Protein AF-A0A6A3NYH8-F1 (afdb_monomer)

Radius of gyration: 43.95 Å; Cα contacts (8 Å, |Δi|>4): 173; chains: 1; bounding box: 83×54×122 Å

pLDDT: mean 80.58, std 12.67, range [32.31, 93.69]

Structure (mmCIF, N/CA/C/O backbone):
data_AF-A0A6A3NYH8-F1
#
_entry.id   AF-A0A6A3NYH8-F1
#
loop_
_atom_site.group_PDB
_atom_site.id
_atom_site.type_symbol
_atom_site.label_atom_id
_atom_site.label_alt_id
_atom_site.label_comp_id
_atom_site.label_asym_id
_atom_site.label_entity_id
_atom_site.label_seq_id
_atom_site.pdbx_PDB_ins_code
_atom_site.Cartn_x
_atom_site.Cartn_y
_atom_site.Cartn_z
_atom_site.occupancy
_atom_site.B_iso_or_equiv
_atom_site.auth_seq_id
_atom_site.auth_comp_id
_atom_site.auth_asym_id
_atom_site.auth_atom_id
_atom_site.pdbx_PDB_model_num
ATOM 1 N N . MET A 1 1 ? -26.478 -23.536 84.763 1.00 39.38 1 MET A N 1
ATOM 2 C CA . MET A 1 1 ? -26.839 -22.362 83.936 1.00 39.38 1 MET A CA 1
ATOM 3 C C . MET A 1 1 ? -26.449 -22.652 82.495 1.00 39.38 1 MET A C 1
ATOM 5 O O . MET A 1 1 ? -25.263 -22.810 82.230 1.00 39.38 1 MET A O 1
ATOM 9 N N . ALA A 1 2 ? -27.424 -22.802 81.596 1.00 44.62 2 ALA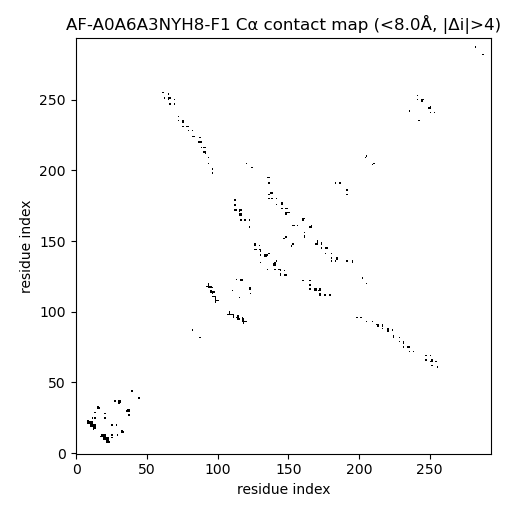 A N 1
ATOM 10 C CA . ALA A 1 2 ? -27.163 -23.039 80.177 1.00 44.62 2 ALA A CA 1
ATOM 11 C C . ALA A 1 2 ? -26.455 -21.816 79.568 1.00 44.62 2 ALA A C 1
ATOM 13 O O . ALA A 1 2 ? -26.927 -20.686 79.709 1.00 44.62 2 ALA A O 1
ATOM 14 N N . ARG A 1 3 ? -25.293 -22.018 78.937 1.00 46.78 3 ARG A N 1
ATOM 15 C CA . ARG A 1 3 ? -24.599 -20.951 78.203 1.00 46.78 3 ARG A CA 1
ATOM 16 C C . ARG A 1 3 ? -25.375 -20.668 76.918 1.00 46.78 3 ARG A C 1
ATOM 18 O O . ARG A 1 3 ? -25.721 -21.597 76.198 1.00 46.78 3 ARG A O 1
ATOM 25 N N . ALA A 1 4 ? -25.644 -19.392 76.643 1.00 53.69 4 ALA A N 1
ATOM 26 C CA . ALA A 1 4 ? -26.298 -18.979 75.407 1.00 53.69 4 ALA A CA 1
ATOM 27 C C . ALA A 1 4 ? -25.482 -19.441 74.177 1.00 53.69 4 ALA A C 1
ATOM 29 O O . ALA A 1 4 ? -24.247 -19.402 74.237 1.00 53.69 4 ALA A O 1
ATOM 30 N N . PRO A 1 5 ? -26.132 -19.838 73.066 1.00 53.62 5 PRO A N 1
ATOM 31 C CA . PRO A 1 5 ? -25.450 -20.336 71.873 1.00 53.62 5 PRO A CA 1
ATOM 32 C C . PRO A 1 5 ? -24.449 -19.311 71.336 1.00 53.62 5 PRO A C 1
ATOM 34 O O . PRO A 1 5 ? -24.747 -18.110 71.275 1.00 53.62 5 PRO A O 1
ATOM 37 N N . HIS A 1 6 ? -23.264 -19.780 70.943 1.00 39.62 6 HIS A N 1
ATOM 38 C CA . HIS A 1 6 ? -22.175 -18.937 70.455 1.00 39.62 6 HIS A CA 1
ATOM 39 C C . HIS A 1 6 ? -22.650 -18.114 69.240 1.00 39.62 6 HIS A C 1
ATOM 41 O O . HIS A 1 6 ? -23.005 -18.672 68.209 1.00 39.62 6 HIS A O 1
ATOM 47 N N . GLY A 1 7 ? -22.695 -16.781 69.377 1.00 54.25 7 GLY A N 1
ATOM 48 C CA . GLY A 1 7 ? -23.208 -15.858 68.345 1.00 54.25 7 GLY A CA 1
ATOM 49 C C . GLY A 1 7 ? -24.506 -15.125 68.715 1.00 54.25 7 GLY A C 1
ATOM 50 O O . GLY A 1 7 ? -24.890 -14.167 68.043 1.00 54.25 7 GLY A O 1
ATOM 51 N N . SER A 1 8 ? -25.150 -15.496 69.823 1.00 59.72 8 SER A N 1
ATOM 52 C CA . SER A 1 8 ? -26.366 -14.836 70.314 1.00 59.72 8 SER A CA 1
ATOM 53 C C . SER A 1 8 ? -26.021 -13.529 71.034 1.00 59.72 8 SER A C 1
ATOM 55 O O . SER A 1 8 ? -25.690 -13.522 72.220 1.00 59.72 8 SER A O 1
ATOM 57 N N . ALA A 1 9 ? -26.071 -12.392 70.336 1.00 66.50 9 ALA A N 1
ATOM 58 C CA . ALA A 1 9 ? -25.906 -11.092 70.985 1.00 66.50 9 ALA A CA 1
ATOM 59 C C . ALA A 1 9 ? -27.025 -10.883 72.021 1.00 66.50 9 ALA A C 1
ATOM 61 O O . ALA A 1 9 ? -28.202 -10.936 71.667 1.00 66.50 9 ALA A O 1
ATOM 62 N N . ALA A 1 10 ? -26.671 -10.620 73.285 1.00 75.44 10 ALA A N 1
ATOM 63 C CA . ALA A 1 10 ? -27.648 -10.367 74.345 1.00 75.44 10 ALA A CA 1
ATOM 64 C C . ALA A 1 10 ? -28.626 -9.257 73.918 1.00 75.44 10 ALA A C 1
ATOM 66 O O . ALA A 1 10 ? -28.186 -8.171 73.530 1.00 75.44 10 ALA A O 1
ATOM 67 N N . LYS A 1 11 ? -29.935 -9.526 73.961 1.00 80.88 11 LYS A N 1
ATOM 68 C CA . LYS A 1 11 ? -30.996 -8.587 73.563 1.00 80.88 11 LYS A CA 1
ATOM 69 C C . LYS A 1 11 ? -31.622 -7.919 74.794 1.00 80.88 11 LYS A C 1
ATOM 71 O O . LYS A 1 11 ? -31.548 -8.456 75.895 1.00 80.88 11 LYS A O 1
ATOM 76 N N . LYS A 1 12 ? -32.181 -6.726 74.615 1.00 83.00 12 LYS A N 1
ATOM 77 C CA . LYS A 1 12 ? -32.948 -5.964 75.603 1.00 83.00 12 LYS A CA 1
ATOM 78 C C . LYS A 1 12 ? -34.231 -5.474 74.929 1.00 83.00 12 LYS A C 1
ATOM 80 O O . LYS A 1 12 ? -34.164 -4.964 73.810 1.00 83.00 12 LYS A O 1
ATOM 85 N N . GLU A 1 13 ? -35.360 -5.631 75.610 1.00 83.44 13 GLU A N 1
ATOM 86 C CA . GLU A 1 13 ? -36.662 -5.146 75.148 1.00 83.44 13 GLU A CA 1
ATOM 87 C C . GLU A 1 13 ? -36.747 -3.621 75.271 1.00 83.44 13 GLU A C 1
ATOM 89 O O . GLU A 1 13 ? -36.277 -3.034 76.254 1.00 83.44 13 GLU A O 1
ATOM 94 N N . CYS A 1 14 ? -37.289 -2.957 74.252 1.00 82.88 14 CYS A N 1
ATOM 95 C CA . CYS A 1 14 ? -37.572 -1.532 74.320 1.00 82.88 14 CYS A CA 1
ATOM 96 C C . CYS A 1 14 ? -38.938 -1.285 74.961 1.00 82.88 14 CYS A C 1
ATOM 98 O O . CYS A 1 14 ? -39.953 -1.616 74.375 1.00 82.88 14 CYS A O 1
ATOM 100 N N . GLU A 1 15 ? -38.978 -0.584 76.089 1.00 81.44 15 GLU A N 1
ATOM 101 C CA . GLU A 1 15 ? -40.226 -0.256 76.804 1.00 81.44 15 GLU A CA 1
ATOM 102 C C . GLU A 1 15 ? -41.229 0.590 75.995 1.00 81.44 15 GLU A C 1
ATOM 104 O O . GLU A 1 15 ? -42.390 0.680 76.368 1.00 81.44 15 GLU A O 1
ATOM 109 N N . LYS A 1 16 ? -40.800 1.234 74.899 1.00 82.31 16 LYS A N 1
ATOM 110 C CA . LYS A 1 16 ? -41.676 2.071 74.061 1.00 82.31 16 LYS A CA 1
ATOM 111 C C . LYS A 1 16 ? -42.326 1.343 72.889 1.00 82.31 16 LYS A C 1
ATOM 113 O O . LYS A 1 16 ? -43.416 1.729 72.488 1.00 82.31 16 LYS A O 1
ATOM 118 N N . CYS A 1 17 ? -41.638 0.380 72.281 1.00 83.25 17 CYS A N 1
ATOM 119 C CA . CYS A 1 17 ? -42.145 -0.336 71.104 1.00 83.25 17 CYS A CA 1
ATOM 120 C C . CYS A 1 17 ? -42.136 -1.856 71.269 1.00 83.25 17 CYS A C 1
ATOM 122 O O . CYS A 1 17 ? -42.460 -2.561 70.325 1.00 83.25 17 CYS A O 1
ATOM 124 N N . HIS A 1 18 ? -41.753 -2.349 72.448 1.00 81.62 18 HIS A N 1
ATOM 125 C CA . HIS A 1 18 ? -41.692 -3.761 72.827 1.00 81.62 18 HIS A CA 1
ATOM 126 C C . HIS A 1 18 ? -40.790 -4.641 71.941 1.00 81.62 18 HIS A C 1
ATOM 128 O O . HIS A 1 18 ? -40.789 -5.865 72.045 1.00 81.62 18 HIS A O 1
ATOM 134 N N . ASP A 1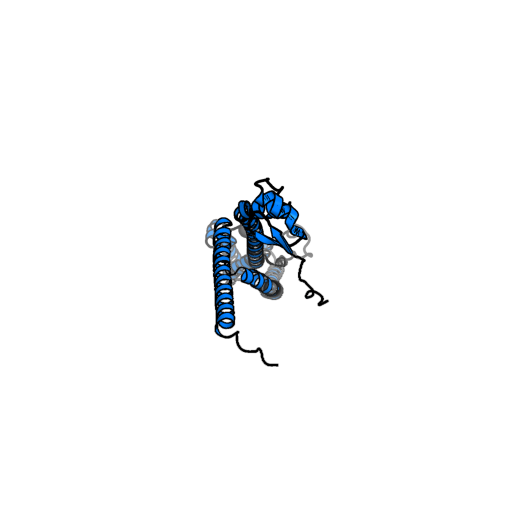 19 ? -39.941 -4.028 71.107 1.00 82.19 19 ASP A N 1
ATOM 135 C CA . ASP A 1 19 ? -39.002 -4.755 70.255 1.00 82.19 19 ASP A CA 1
ATOM 136 C C . ASP A 1 19 ? -37.788 -5.268 71.040 1.00 82.19 19 ASP A C 1
ATOM 138 O O . ASP A 1 19 ? -37.140 -4.538 71.801 1.00 82.19 19 ASP A O 1
ATOM 142 N N . MET A 1 20 ? -37.396 -6.515 70.769 1.00 82.69 20 MET A N 1
ATOM 143 C CA . MET A 1 20 ? -36.185 -7.137 71.311 1.00 82.69 20 MET A CA 1
ATOM 144 C C . MET A 1 20 ? -34.943 -6.750 70.497 1.00 82.69 20 MET A C 1
ATOM 146 O O . MET A 1 20 ? -34.623 -7.350 69.468 1.00 82.69 20 MET A O 1
ATOM 150 N N . ILE A 1 21 ? -34.186 -5.766 70.985 1.00 81.94 21 ILE A N 1
ATOM 151 C CA . ILE A 1 21 ? -33.037 -5.172 70.283 1.00 81.94 21 ILE A CA 1
ATOM 152 C C . ILE A 1 21 ? -31.723 -5.679 70.884 1.00 81.94 21 ILE A C 1
ATOM 154 O O . ILE A 1 21 ? -31.597 -5.813 72.097 1.00 81.94 21 ILE A O 1
ATOM 158 N N . SER A 1 22 ? -30.682 -5.908 70.076 1.00 82.12 22 SER A N 1
ATOM 159 C CA . SER A 1 22 ? -29.358 -6.250 70.620 1.00 82.12 22 SER A CA 1
ATOM 160 C C . SER A 1 22 ? -28.838 -5.157 71.568 1.00 82.12 22 SER A C 1
ATOM 162 O O . SER A 1 22 ? -28.917 -3.964 71.267 1.00 82.12 22 SER A O 1
ATOM 164 N N . ARG A 1 23 ? -28.233 -5.537 72.698 1.00 78.38 23 ARG A N 1
ATOM 165 C CA . ARG A 1 23 ? -27.672 -4.600 73.690 1.00 78.38 23 ARG A CA 1
ATOM 166 C C . ARG A 1 23 ? -26.692 -3.603 73.071 1.00 78.38 23 ARG A C 1
ATOM 168 O O . ARG A 1 23 ? -26.709 -2.430 73.430 1.00 78.38 23 ARG A O 1
ATOM 175 N N . SER A 1 24 ? -25.909 -4.041 72.086 1.00 76.56 24 SER A N 1
ATOM 176 C CA . SER A 1 24 ? -24.978 -3.201 71.321 1.00 76.56 24 SER A CA 1
ATOM 177 C C . SER A 1 24 ? -25.654 -2.092 70.500 1.00 76.56 24 SER A C 1
ATOM 179 O O . SER A 1 24 ? -25.040 -1.055 70.253 1.00 76.56 24 SER A O 1
ATOM 181 N N . ASN A 1 25 ? -26.917 -2.270 70.099 1.00 76.25 25 ASN A N 1
ATOM 182 C CA . ASN A 1 25 ? -27.678 -1.298 69.308 1.00 76.25 25 ASN A CA 1
ATOM 183 C C . ASN A 1 25 ? -28.795 -0.602 70.101 1.00 76.25 25 ASN A C 1
ATOM 185 O O . ASN A 1 25 ? -29.355 0.384 69.615 1.00 76.25 25 ASN A O 1
ATOM 189 N N . PHE A 1 26 ? -29.080 -1.053 71.327 1.00 81.38 26 PHE A N 1
ATOM 190 C CA . PHE A 1 26 ? -30.187 -0.564 72.152 1.00 81.38 26 PHE A CA 1
ATOM 191 C C . PHE A 1 26 ? -30.141 0.950 72.376 1.00 81.38 26 PHE A C 1
ATOM 193 O O . PHE A 1 26 ? -31.158 1.616 72.244 1.00 81.38 26 PHE A O 1
ATOM 200 N N . SER A 1 27 ? -28.962 1.533 72.622 1.00 78.56 27 SER A N 1
ATOM 201 C CA . SER A 1 27 ? -28.815 2.989 72.813 1.00 78.56 27 SER A CA 1
ATOM 202 C C . SER A 1 27 ? -29.248 3.800 71.582 1.00 78.56 27 SER A C 1
ATOM 204 O O . SER A 1 27 ? -29.907 4.834 71.704 1.00 78.56 27 SER A O 1
ATOM 206 N N . LYS A 1 28 ? -28.918 3.321 70.375 1.00 79.38 28 LYS A N 1
ATOM 207 C CA . LYS A 1 28 ? -29.343 3.965 69.123 1.00 79.38 28 LYS A CA 1
ATOM 208 C C . LYS A 1 28 ? -30.842 3.786 68.904 1.00 79.38 28 LYS A C 1
ATOM 210 O O . LYS A 1 28 ? -31.512 4.738 68.517 1.00 79.38 28 LYS A O 1
ATOM 215 N N . HIS A 1 29 ? -31.357 2.588 69.167 1.00 80.38 29 HIS A N 1
ATOM 216 C CA . HIS A 1 29 ? -32.781 2.303 69.057 1.00 80.38 29 HIS A CA 1
ATOM 217 C C . HIS A 1 29 ? -33.605 3.146 70.039 1.00 80.38 29 HIS A C 1
ATOM 219 O O . HIS A 1 29 ? -34.532 3.815 69.605 1.00 80.38 29 HIS A O 1
ATOM 225 N N . ALA A 1 30 ? -33.222 3.213 71.315 1.00 80.88 30 ALA A N 1
ATOM 226 C CA . ALA A 1 30 ? -33.923 3.977 72.345 1.00 80.88 30 ALA A CA 1
ATOM 227 C C . ALA A 1 30 ? -34.024 5.469 71.992 1.00 80.88 30 ALA A C 1
ATOM 229 O O . ALA A 1 30 ? -35.098 6.049 72.105 1.00 80.88 30 ALA A O 1
ATOM 230 N N . LYS A 1 31 ? -32.938 6.070 71.479 1.00 81.50 31 LYS A N 1
ATOM 231 C CA . LYS A 1 31 ? -32.952 7.453 70.966 1.00 81.50 31 LYS A CA 1
ATOM 232 C C . LYS A 1 31 ? -33.898 7.616 69.774 1.00 81.50 31 LYS A C 1
ATOM 234 O O . LYS A 1 31 ? -34.650 8.579 69.712 1.00 81.50 31 LYS A O 1
ATOM 239 N N . LYS A 1 32 ? -33.894 6.668 68.834 1.00 78.88 32 LYS A N 1
ATOM 240 C CA . LYS A 1 32 ? -34.789 6.705 67.668 1.00 78.88 32 LYS A CA 1
ATOM 241 C C . LYS A 1 32 ? -36.262 6.530 68.073 1.00 78.88 32 LYS A C 1
ATOM 243 O O . LYS A 1 32 ? -37.114 7.244 67.558 1.00 78.88 32 LYS A O 1
ATOM 248 N N . CYS A 1 33 ? -36.540 5.635 69.018 1.00 82.06 33 CYS A N 1
ATOM 249 C CA . CYS A 1 33 ? -37.869 5.335 69.558 1.00 82.06 33 CYS A CA 1
ATOM 250 C C . CYS A 1 33 ? -38.420 6.487 70.421 1.00 82.06 33 CYS A C 1
ATOM 252 O O . CYS A 1 33 ? -39.625 6.702 70.510 1.00 82.06 33 CYS A O 1
ATOM 254 N N . SER A 1 34 ? -37.542 7.312 71.002 1.00 81.06 34 SER A N 1
ATOM 255 C CA . SER A 1 34 ? -37.923 8.569 71.651 1.00 81.06 34 SER A CA 1
ATOM 256 C C . SER A 1 34 ? -38.051 9.766 70.703 1.00 81.06 34 SER A C 1
ATOM 258 O O . SER A 1 34 ? -38.237 10.883 71.177 1.00 81.06 34 SER A O 1
ATOM 260 N N . GLY A 1 35 ? -37.974 9.557 69.384 1.00 75.69 35 GLY A N 1
ATOM 261 C CA . GLY A 1 35 ? -38.069 10.627 68.387 1.00 75.69 35 GLY A CA 1
ATOM 262 C C . GLY A 1 35 ? -36.808 11.493 68.276 1.00 75.69 35 GLY A C 1
ATOM 263 O O . GLY A 1 35 ? -36.784 12.457 67.513 1.00 75.69 35 GLY A O 1
ATOM 264 N N . ILE A 1 36 ? -35.733 11.153 68.994 1.00 77.94 36 ILE A N 1
ATOM 265 C CA . ILE A 1 36 ? -34.461 11.873 68.938 1.00 77.94 36 ILE A CA 1
ATOM 266 C C . ILE A 1 36 ? -33.707 11.440 67.680 1.00 77.94 36 ILE A C 1
ATOM 268 O O . ILE A 1 36 ? -33.386 10.264 67.478 1.00 77.94 36 ILE A O 1
ATOM 272 N N . LYS A 1 37 ? -33.367 12.415 66.831 1.00 72.31 37 LYS A N 1
ATOM 273 C CA . LYS A 1 37 ? -32.567 12.181 65.624 1.00 72.31 37 LYS A CA 1
ATOM 274 C C . LYS A 1 37 ? -31.197 11.617 66.010 1.00 72.31 37 LYS A C 1
ATOM 276 O O . LYS A 1 37 ? -30.349 12.306 66.573 1.00 72.31 37 LYS A O 1
ATOM 281 N N . VAL A 1 38 ? -30.965 10.350 65.688 1.00 73.81 38 VAL A N 1
ATOM 282 C CA . VAL A 1 38 ? -29.653 9.717 65.851 1.00 73.81 38 VAL A CA 1
ATOM 283 C C . VAL A 1 38 ? -28.757 10.157 64.698 1.00 73.81 38 VAL A C 1
ATOM 285 O O . VAL A 1 38 ? -29.166 10.110 63.539 1.00 73.81 38 VAL A O 1
ATOM 288 N N . ARG A 1 39 ? -27.523 10.575 65.007 1.00 71.12 39 ARG A N 1
ATOM 289 C CA . ARG A 1 39 ? -26.515 10.906 63.992 1.00 71.12 39 ARG A CA 1
ATOM 290 C C . ARG A 1 39 ? -26.286 9.687 63.098 1.00 71.12 39 ARG A C 1
ATOM 292 O O . ARG A 1 39 ? -25.906 8.625 63.591 1.00 71.12 39 ARG A O 1
ATOM 299 N N . GLU A 1 40 ? -26.519 9.851 61.799 1.00 75.31 40 GLU A N 1
ATOM 300 C CA . GLU A 1 40 ? -26.266 8.791 60.825 1.00 75.31 40 GLU A CA 1
ATOM 301 C C . GLU A 1 40 ? -24.795 8.381 60.864 1.00 75.31 40 GLU A C 1
ATOM 303 O O . GLU A 1 40 ? -23.893 9.216 61.017 1.00 75.31 40 GLU A O 1
ATOM 308 N N . SER A 1 41 ? -24.540 7.080 60.733 1.00 79.50 41 SER A N 1
ATOM 309 C CA . SER A 1 41 ? -23.166 6.616 60.629 1.00 79.50 41 SER A CA 1
ATOM 310 C C . SER A 1 41 ? -22.563 7.098 59.306 1.00 79.50 41 SER A C 1
ATOM 312 O O . SER A 1 41 ? -23.255 7.271 58.299 1.00 79.50 41 SER A O 1
ATOM 314 N N . ARG A 1 42 ? -21.235 7.262 59.265 1.00 80.19 42 ARG A N 1
ATOM 315 C CA . ARG A 1 42 ? -20.528 7.538 58.003 1.00 80.19 42 ARG A CA 1
ATOM 316 C C . ARG A 1 42 ? -20.825 6.484 56.928 1.00 80.19 42 ARG A C 1
ATOM 318 O O . ARG A 1 42 ? -20.802 6.820 55.750 1.00 80.19 42 ARG A O 1
ATOM 325 N N . SER A 1 43 ? -21.095 5.238 57.323 1.00 81.88 43 SER A N 1
ATOM 326 C CA . SER A 1 43 ? -21.461 4.155 56.404 1.00 81.88 43 SER A CA 1
ATOM 327 C C . SER A 1 43 ? -22.810 4.419 55.732 1.00 81.88 43 SER A C 1
ATOM 329 O O . SER A 1 43 ? -22.907 4.365 54.507 1.00 81.88 43 SER A O 1
ATOM 331 N N . ASP A 1 44 ? -23.823 4.808 56.508 1.00 83.50 44 ASP A N 1
ATOM 332 C CA . ASP A 1 44 ? -25.179 5.054 55.999 1.00 83.50 44 ASP A CA 1
ATOM 333 C C . ASP A 1 44 ? -25.221 6.278 55.076 1.00 83.50 44 ASP A C 1
ATOM 335 O O . ASP A 1 44 ? -25.812 6.227 53.996 1.00 83.50 44 ASP A O 1
ATOM 339 N N . ILE A 1 45 ? -24.504 7.346 55.443 1.00 84.38 45 ILE A N 1
ATOM 340 C CA . ILE A 1 45 ? -24.348 8.544 54.604 1.00 84.38 45 ILE A CA 1
ATOM 341 C C . ILE A 1 45 ? -23.665 8.190 53.277 1.00 84.38 45 ILE A C 1
ATOM 343 O O . ILE A 1 45 ? -24.094 8.637 52.211 1.00 84.38 45 ILE A O 1
ATOM 347 N N . ARG A 1 46 ? -22.609 7.363 53.316 1.00 85.56 46 ARG A N 1
ATOM 348 C CA . ARG A 1 46 ? -21.915 6.896 52.105 1.00 85.56 46 ARG A CA 1
ATOM 349 C C . ARG A 1 46 ? -22.822 6.038 51.227 1.00 85.56 46 ARG A C 1
ATOM 351 O O . ARG A 1 46 ? -22.816 6.256 50.020 1.00 85.56 46 ARG A O 1
ATOM 358 N N . LYS A 1 47 ? -23.618 5.127 51.804 1.00 87.50 47 LYS A N 1
ATOM 359 C CA . LYS A 1 47 ? -24.603 4.323 51.059 1.00 87.50 47 LYS A CA 1
ATOM 360 C C . LYS A 1 47 ? -25.636 5.208 50.366 1.00 87.50 47 LYS A C 1
ATOM 362 O O . LYS A 1 47 ? -25.780 5.113 49.156 1.00 87.50 47 LYS A O 1
ATOM 367 N N . LYS A 1 48 ? -26.259 6.151 51.082 1.00 84.75 48 LYS A N 1
ATOM 368 C CA . LYS A 1 48 ? -27.226 7.097 50.490 1.00 84.75 48 LYS A CA 1
ATOM 369 C C . LYS A 1 48 ? -26.611 7.955 49.383 1.00 84.75 48 LYS A C 1
ATOM 371 O O . LYS A 1 48 ? -27.226 8.167 48.341 1.00 84.75 48 LYS A O 1
ATOM 376 N N . SER A 1 49 ? -25.385 8.440 49.593 1.00 88.06 49 SER A N 1
ATOM 377 C CA . SER A 1 49 ? -24.647 9.205 48.581 1.00 88.06 49 SER A CA 1
ATOM 378 C C . SER A 1 49 ? -24.315 8.361 47.349 1.00 88.06 49 SER A C 1
ATOM 380 O O . SER A 1 49 ? -24.414 8.857 46.223 1.00 88.06 49 SER A O 1
ATOM 382 N N . TRP A 1 50 ? -23.954 7.090 47.550 1.00 84.94 50 TRP A N 1
ATOM 383 C CA . TRP A 1 50 ? -23.743 6.133 46.473 1.00 84.94 50 TRP A CA 1
ATOM 384 C C . TRP A 1 50 ? -25.034 5.881 45.701 1.00 84.94 50 TRP A C 1
ATOM 386 O O . TRP A 1 50 ? -25.027 6.117 44.502 1.00 84.94 50 TRP A O 1
ATOM 396 N N . GLU A 1 51 ? -26.136 5.521 46.363 1.00 86.75 51 GLU A N 1
ATOM 397 C CA . GLU A 1 51 ? -27.453 5.293 45.744 1.00 86.75 51 GLU A CA 1
ATOM 398 C C . GLU A 1 51 ? -27.862 6.479 44.857 1.00 86.75 51 GLU A C 1
ATOM 400 O O . GLU A 1 51 ? -28.155 6.317 43.673 1.00 86.75 51 GLU A O 1
ATOM 405 N N . LYS A 1 52 ? -27.759 7.700 45.404 1.00 88.06 52 LYS A N 1
ATOM 406 C CA . LYS A 1 52 ? -28.133 8.942 44.713 1.00 88.06 52 LYS A CA 1
ATOM 407 C C . LYS A 1 52 ? -27.267 9.232 43.483 1.00 88.06 52 LYS A C 1
ATOM 409 O O . LYS A 1 52 ? -27.750 9.817 42.520 1.00 88.06 52 LYS A O 1
ATOM 414 N N . ASN A 1 53 ? -25.985 8.865 43.509 1.00 89.50 53 ASN A N 1
ATOM 415 C CA . ASN A 1 53 ? -25.028 9.198 42.447 1.00 89.50 53 ASN A CA 1
ATOM 416 C C . ASN A 1 53 ? -24.586 7.995 41.603 1.00 89.50 53 ASN A C 1
ATOM 418 O O . ASN A 1 53 ? -23.727 8.156 40.729 1.00 89.50 53 ASN A O 1
ATOM 422 N N . ARG A 1 54 ? -25.134 6.800 41.852 1.00 85.56 54 ARG A N 1
ATOM 423 C CA . ARG A 1 54 ? -24.684 5.534 41.260 1.00 85.56 54 ARG A CA 1
ATOM 424 C C . ARG A 1 54 ? -24.693 5.609 39.741 1.00 85.56 54 ARG A C 1
ATOM 426 O O . ARG A 1 54 ? -23.652 5.396 39.129 1.00 85.56 54 ARG A O 1
ATOM 433 N N . LEU A 1 55 ? -25.826 5.986 39.147 1.00 83.81 55 LEU A N 1
ATOM 434 C CA . LEU A 1 55 ? -25.991 6.068 37.691 1.00 83.81 55 LEU A CA 1
ATOM 435 C C . LEU A 1 55 ? -24.968 7.011 37.048 1.00 83.81 55 LEU A C 1
ATOM 437 O O . LEU A 1 55 ? -24.298 6.634 36.092 1.00 83.81 55 LEU A O 1
ATOM 441 N N . LYS A 1 56 ? -24.768 8.202 37.625 1.00 86.38 56 LYS A N 1
ATOM 442 C CA . LYS A 1 56 ? -23.801 9.186 37.116 1.00 86.38 56 LYS A CA 1
ATOM 443 C C . LYS A 1 56 ? -22.357 8.685 37.219 1.00 86.38 56 LYS A C 1
ATOM 445 O O . LYS A 1 56 ? -21.584 8.835 36.275 1.00 86.38 56 LYS A O 1
ATOM 450 N N . ARG A 1 57 ? -21.981 8.077 38.352 1.00 86.75 57 ARG A N 1
ATOM 451 C CA . ARG A 1 57 ? -20.624 7.538 38.565 1.00 86.75 57 ARG A CA 1
ATOM 452 C C . ARG A 1 57 ? -20.339 6.347 37.653 1.00 86.75 57 ARG A C 1
ATOM 454 O O . ARG A 1 57 ? -19.294 6.322 37.008 1.00 86.75 57 ARG A O 1
ATOM 461 N N . VAL A 1 58 ? -21.276 5.403 37.565 1.00 86.12 58 VAL A N 1
ATOM 462 C CA . VAL A 1 58 ? -21.171 4.223 36.696 1.00 86.12 58 VAL A CA 1
ATOM 463 C C . VAL A 1 58 ? -21.142 4.640 35.226 1.00 86.12 58 VAL A C 1
ATOM 465 O O . VAL A 1 58 ? -20.264 4.187 34.499 1.00 86.12 58 VAL A O 1
ATOM 468 N N . GLY A 1 59 ? -22.017 5.556 34.799 1.00 86.12 59 GLY A N 1
ATOM 469 C CA . GLY A 1 59 ? -22.026 6.090 33.434 1.00 86.12 59 GLY A CA 1
ATOM 470 C C . GLY A 1 59 ? -20.712 6.782 33.065 1.00 86.12 59 GLY A C 1
ATOM 471 O O . GLY A 1 59 ? -20.133 6.496 32.020 1.00 86.12 59 GLY A O 1
ATOM 472 N N . SER A 1 60 ? -20.163 7.614 33.959 1.00 88.56 60 SER A N 1
ATOM 473 C CA . SER A 1 60 ? -18.847 8.236 33.747 1.00 88.56 60 SER A CA 1
ATOM 474 C C . SER A 1 60 ? -17.727 7.198 33.624 1.00 88.56 60 SER A C 1
ATOM 476 O O . SER A 1 60 ? -16.872 7.307 32.745 1.00 88.56 60 SER A O 1
ATOM 478 N N . GLN A 1 61 ? -17.735 6.163 34.469 1.00 88.62 61 GLN A N 1
ATOM 479 C CA . GLN A 1 61 ? -16.737 5.097 34.423 1.00 88.62 61 GLN A CA 1
ATOM 480 C C . GLN A 1 61 ? -16.845 4.256 33.143 1.00 88.62 61 GLN A C 1
ATOM 482 O O . GLN A 1 61 ? -15.818 3.931 32.546 1.00 88.62 61 GLN A O 1
ATOM 487 N N . ARG A 1 62 ? -18.069 3.938 32.702 1.00 88.94 62 ARG A N 1
ATOM 488 C CA . ARG A 1 62 ? -18.337 3.235 31.438 1.00 88.94 62 ARG A CA 1
ATOM 489 C C . ARG A 1 62 ? -17.849 4.051 30.248 1.00 88.94 62 ARG A C 1
ATOM 491 O O . ARG A 1 62 ? -17.075 3.526 29.460 1.00 88.94 62 ARG A O 1
ATOM 498 N N . ASN A 1 63 ? -18.178 5.341 30.188 1.00 88.81 63 ASN A N 1
ATOM 499 C CA . ASN A 1 63 ? -17.721 6.221 29.111 1.00 88.81 63 ASN A CA 1
ATOM 500 C C . ASN A 1 63 ? -16.193 6.304 29.032 1.00 88.81 63 ASN A C 1
ATOM 502 O O . ASN A 1 63 ? -15.642 6.211 27.942 1.00 88.81 63 ASN A O 1
ATOM 506 N N . LYS A 1 64 ? -15.495 6.406 30.171 1.00 91.25 64 LYS A N 1
ATOM 507 C CA . LYS A 1 64 ? -14.021 6.390 30.190 1.00 91.25 64 LYS A CA 1
ATOM 508 C C . LYS A 1 64 ? -13.445 5.084 29.637 1.00 91.25 64 LYS A C 1
ATOM 510 O O . LYS A 1 64 ? -12.481 5.117 28.879 1.00 91.25 64 LYS A O 1
ATOM 515 N N . ARG A 1 65 ? -14.028 3.938 30.009 1.00 91.12 65 ARG A N 1
ATOM 516 C CA . ARG A 1 65 ? -13.614 2.625 29.486 1.00 91.12 65 ARG A CA 1
ATOM 517 C C . ARG A 1 65 ? -13.904 2.499 27.994 1.00 91.12 65 ARG A C 1
ATOM 519 O O . ARG A 1 65 ? -13.030 2.055 27.264 1.00 91.12 65 ARG A O 1
ATOM 526 N N . ALA A 1 66 ? -15.082 2.938 27.555 1.00 90.50 66 ALA A N 1
ATOM 527 C CA . ALA A 1 66 ? -15.478 2.922 26.153 1.00 90.50 66 ALA A CA 1
ATOM 528 C C . ALA A 1 66 ? -14.518 3.747 25.289 1.00 90.50 66 ALA A C 1
ATOM 530 O O . ALA A 1 66 ? -14.037 3.247 24.283 1.00 90.50 66 ALA A O 1
ATOM 531 N N . THR A 1 67 ? -14.157 4.962 25.720 1.00 93.12 67 THR A N 1
ATOM 532 C CA . THR A 1 67 ? -13.164 5.787 25.015 1.00 93.12 67 THR A CA 1
ATOM 533 C C . THR A 1 67 ? -11.812 5.089 24.905 1.00 93.12 67 THR A C 1
ATOM 535 O O . THR A 1 67 ? -11.228 5.082 23.829 1.00 93.12 67 THR A O 1
ATOM 538 N N . LYS A 1 68 ? -11.328 4.467 25.987 1.00 93.69 68 LYS A N 1
ATOM 539 C CA . LYS A 1 68 ? -10.050 3.748 25.955 1.00 93.69 68 LYS A CA 1
ATOM 540 C C . LYS A 1 68 ? -10.085 2.565 24.979 1.00 93.69 68 LYS A C 1
ATOM 542 O O . LYS A 1 68 ? -9.176 2.416 24.176 1.00 93.69 68 LYS A O 1
ATOM 547 N N . PHE A 1 69 ? -11.145 1.763 25.022 1.00 92.25 69 PHE A N 1
ATOM 548 C CA . PHE A 1 69 ? -11.311 0.622 24.121 1.00 92.25 69 PHE A CA 1
ATOM 549 C C . PHE A 1 69 ? -11.486 1.030 22.663 1.00 92.25 69 PHE A C 1
ATOM 551 O O . PHE A 1 69 ? -10.964 0.364 21.777 1.00 92.25 69 PHE A O 1
ATOM 558 N N . PHE A 1 70 ? -12.183 2.133 22.407 1.00 92.44 70 PHE A N 1
ATOM 559 C CA . PHE A 1 70 ? -12.312 2.659 21.058 1.00 92.44 70 PHE A CA 1
ATOM 560 C C . PHE A 1 70 ? -10.968 3.149 20.508 1.00 92.44 70 PHE A C 1
ATOM 562 O O . PHE A 1 70 ? -10.664 2.883 19.350 1.00 92.44 70 PHE A O 1
ATOM 569 N N . GLN A 1 71 ? -10.141 3.792 21.340 1.00 93.62 71 GLN A N 1
ATOM 570 C CA . GLN A 1 71 ? -8.777 4.158 20.954 1.00 93.62 71 GLN A CA 1
ATOM 571 C C . GLN A 1 71 ? -7.948 2.914 20.609 1.00 93.62 71 GLN A C 1
ATOM 573 O O . GLN A 1 71 ? -7.369 2.857 19.534 1.00 93.62 71 GLN A O 1
ATOM 578 N N . GLU A 1 72 ? -7.969 1.886 21.465 1.00 93.69 72 GLU A N 1
ATOM 579 C CA . GLU A 1 72 ? -7.280 0.613 21.200 1.00 93.69 72 GLU A CA 1
ATOM 580 C C . GLU A 1 72 ? -7.753 -0.033 19.878 1.00 93.69 72 GLU A C 1
ATOM 582 O O . GLU A 1 72 ? -6.940 -0.535 19.105 1.00 93.69 72 GLU A O 1
ATOM 587 N N . LEU A 1 73 ? -9.057 0.018 19.577 1.00 91.94 73 LEU A N 1
ATOM 588 C CA . LEU A 1 73 ? -9.620 -0.467 18.313 1.00 91.94 73 LEU A CA 1
ATOM 589 C C . LEU A 1 73 ? -9.136 0.350 17.104 1.00 91.94 73 LEU A C 1
ATOM 591 O O . LEU A 1 73 ? -8.818 -0.230 16.064 1.00 91.94 73 LEU A O 1
ATOM 595 N N . GLN A 1 74 ? -9.091 1.679 17.218 1.00 92.50 74 GLN A N 1
ATOM 596 C CA . GLN A 1 74 ? -8.568 2.541 16.158 1.00 92.50 74 GLN A CA 1
ATOM 597 C C . GLN A 1 74 ? -7.082 2.286 15.916 1.00 92.50 74 GLN A C 1
ATOM 599 O O . GLN A 1 74 ? -6.686 2.127 14.766 1.00 92.50 74 GLN A O 1
ATOM 604 N N . ASP A 1 75 ? -6.287 2.154 16.976 1.00 92.62 75 ASP A N 1
ATOM 605 C CA . ASP A 1 75 ? -4.857 1.869 16.874 1.00 92.62 75 ASP A CA 1
ATOM 606 C C . ASP A 1 75 ? -4.609 0.531 16.154 1.00 92.62 75 ASP A C 1
ATOM 608 O O . ASP A 1 75 ? -3.737 0.442 15.291 1.00 92.62 75 ASP A O 1
ATOM 612 N N . LEU A 1 76 ? -5.410 -0.504 16.440 1.00 91.44 76 LEU A N 1
ATOM 613 C CA . LEU A 1 76 ? -5.337 -1.795 15.740 1.00 91.44 76 LEU A CA 1
ATOM 614 C C . LEU A 1 76 ? -5.725 -1.693 14.258 1.00 91.44 76 LEU A C 1
ATOM 616 O O . LEU A 1 76 ? -5.091 -2.330 13.416 1.00 91.44 76 LEU A O 1
ATOM 620 N N . ARG A 1 77 ? -6.754 -0.903 13.925 1.00 90.62 77 ARG A N 1
ATOM 621 C CA . ARG A 1 77 ? -7.151 -0.651 12.528 1.00 90.62 77 ARG A CA 1
ATOM 622 C C . ARG A 1 77 ? -6.054 0.094 11.768 1.00 90.62 77 ARG A C 1
ATOM 624 O O . ARG A 1 77 ? -5.749 -0.284 10.641 1.00 90.62 77 ARG A O 1
ATOM 631 N N . SER A 1 78 ? -5.433 1.091 12.395 1.00 90.25 78 SER A N 1
ATOM 632 C CA . SER A 1 78 ? -4.297 1.818 11.823 1.00 90.25 78 SER A CA 1
ATOM 633 C C . SER A 1 78 ? -3.107 0.892 11.580 1.00 90.25 78 SER A C 1
ATOM 635 O O . SER A 1 78 ? -2.571 0.880 10.480 1.00 90.25 78 SER A O 1
ATOM 637 N N . GLN A 1 79 ? -2.752 0.035 12.544 1.00 89.50 79 GLN A N 1
ATOM 638 C CA . GLN A 1 79 ? -1.678 -0.955 12.367 1.00 89.50 79 GLN A CA 1
ATOM 639 C C . GLN A 1 79 ? -1.961 -1.940 11.226 1.00 89.50 79 GLN A C 1
ATOM 641 O O . GLN A 1 79 ? -1.044 -2.322 10.499 1.00 89.50 79 GLN A O 1
ATOM 646 N N . LEU A 1 80 ? -3.219 -2.364 11.059 1.00 87.69 80 LEU A N 1
ATOM 647 C CA . LEU A 1 80 ? -3.614 -3.231 9.950 1.00 87.69 80 LEU A CA 1
ATOM 648 C C . LEU A 1 80 ? -3.404 -2.528 8.602 1.00 87.69 80 LEU A C 1
ATOM 650 O O . LEU A 1 80 ? -2.775 -3.094 7.713 1.00 87.69 80 LEU A O 1
ATOM 654 N N . HIS A 1 81 ? -3.865 -1.283 8.490 1.00 85.94 81 HIS A N 1
ATOM 655 C CA . HIS A 1 81 ? -3.698 -0.464 7.291 1.00 85.94 81 HIS A CA 1
ATOM 656 C C . HIS A 1 81 ? -2.216 -0.194 6.981 1.00 85.94 81 HIS A C 1
ATOM 658 O O . HIS A 1 81 ? -1.775 -0.314 5.841 1.00 85.94 81 HIS A O 1
ATOM 664 N N . GLU A 1 82 ? -1.408 0.113 7.998 1.00 85.56 82 GLU A N 1
ATOM 665 C CA . GLU A 1 82 ? 0.037 0.314 7.847 1.00 85.56 82 GLU A CA 1
ATOM 666 C C . GLU A 1 82 ? 0.746 -0.938 7.318 1.00 85.56 82 GLU A C 1
ATOM 668 O O . GLU A 1 82 ? 1.646 -0.820 6.486 1.00 85.56 82 GLU A O 1
ATOM 673 N N . LEU A 1 83 ? 0.342 -2.132 7.760 1.00 82.88 83 LEU A N 1
ATOM 674 C CA . LEU A 1 83 ? 0.898 -3.396 7.267 1.00 82.88 83 LEU A CA 1
ATOM 675 C C . LEU A 1 83 ? 0.498 -3.710 5.824 1.00 82.88 83 LEU A C 1
ATOM 677 O O . LEU A 1 83 ? 1.290 -4.313 5.088 1.00 82.88 83 LEU A O 1
ATOM 681 N N . GLU A 1 84 ? -0.715 -3.331 5.423 1.00 77.19 84 GLU A N 1
ATOM 682 C CA . GLU A 1 84 ? -1.210 -3.503 4.056 1.00 77.19 84 GLU A CA 1
ATOM 683 C C . GLU A 1 84 ? -0.467 -2.573 3.084 1.00 77.19 84 GLU A C 1
ATOM 685 O O . GLU A 1 84 ? 0.058 -3.044 2.069 1.00 77.19 84 GLU A O 1
ATOM 690 N N . ASP A 1 85 ? -0.298 -1.301 3.447 1.00 74.88 85 ASP A N 1
ATOM 691 C CA . ASP A 1 85 ? 0.247 -0.282 2.546 1.00 74.88 85 ASP A CA 1
ATOM 692 C C . ASP A 1 85 ? 1.771 -0.148 2.588 1.00 74.88 85 ASP A C 1
ATOM 694 O O . ASP A 1 85 ? 2.402 0.167 1.572 1.00 74.88 85 ASP A O 1
ATOM 698 N N . THR A 1 86 ? 2.399 -0.397 3.740 1.00 72.94 86 THR A N 1
ATOM 699 C CA . THR A 1 86 ? 3.817 -0.072 3.930 1.00 72.94 86 THR A CA 1
ATOM 700 C C . THR A 1 86 ? 4.686 -1.320 3.798 1.00 72.94 86 THR A C 1
ATOM 702 O O . THR A 1 86 ? 4.582 -2.248 4.605 1.00 72.94 86 THR A O 1
ATOM 705 N N . PRO A 1 87 ? 5.589 -1.386 2.805 1.00 73.62 87 PRO A N 1
ATOM 706 C CA . PRO A 1 87 ? 6.547 -2.474 2.735 1.00 73.62 87 PRO A CA 1
ATOM 707 C C . PRO A 1 87 ? 7.530 -2.400 3.908 1.00 73.62 87 PRO A C 1
ATOM 709 O O . PRO A 1 87 ? 8.063 -1.343 4.236 1.00 73.62 87 PRO A O 1
ATOM 712 N N . VAL A 1 88 ? 7.822 -3.557 4.501 1.00 75.19 88 VAL A N 1
ATOM 713 C CA . VAL A 1 88 ? 8.700 -3.681 5.680 1.00 75.19 88 VAL A CA 1
ATOM 714 C C . VAL A 1 88 ? 10.156 -3.323 5.366 1.00 75.19 88 VAL A C 1
ATOM 716 O O . VAL A 1 88 ? 10.908 -2.908 6.243 1.00 75.19 88 VAL A O 1
ATOM 719 N N . LEU A 1 89 ? 10.563 -3.471 4.104 1.00 79.31 89 LEU A N 1
ATOM 720 C CA . LEU A 1 89 ? 11.913 -3.186 3.633 1.00 79.31 89 LEU A CA 1
ATOM 721 C C . LEU A 1 89 ? 11.868 -2.235 2.432 1.00 79.31 89 LEU A C 1
ATOM 723 O O . LEU A 1 89 ? 10.939 -2.317 1.626 1.00 79.31 89 LEU A O 1
ATOM 727 N N . PRO A 1 90 ? 12.891 -1.387 2.231 1.00 82.56 90 PRO A N 1
ATOM 728 C CA . PRO A 1 90 ? 12.972 -0.555 1.039 1.00 82.56 90 PRO A CA 1
ATOM 729 C C . PRO A 1 90 ? 13.080 -1.429 -0.216 1.00 82.56 90 PRO A C 1
ATOM 731 O O . PRO A 1 90 ? 13.873 -2.374 -0.264 1.00 82.56 90 PRO A O 1
ATOM 734 N N . LYS A 1 91 ? 12.299 -1.098 -1.251 1.00 83.12 91 LYS A N 1
ATOM 735 C CA . LYS A 1 91 ? 12.331 -1.823 -2.526 1.00 83.12 91 LYS A CA 1
ATOM 736 C C . LYS A 1 91 ? 13.744 -1.768 -3.133 1.00 83.12 91 LYS A C 1
ATOM 738 O O . LYS A 1 91 ? 14.329 -0.681 -3.204 1.00 83.12 91 LYS A O 1
ATOM 743 N N . PRO A 1 92 ? 14.300 -2.899 -3.611 1.00 84.94 92 PRO A N 1
ATOM 744 C CA . PRO A 1 92 ? 15.605 -2.915 -4.256 1.00 84.94 92 PRO A CA 1
ATOM 745 C C . PRO A 1 92 ? 15.644 -1.957 -5.448 1.00 84.94 92 PRO A C 1
ATOM 747 O O . PRO A 1 92 ? 14.783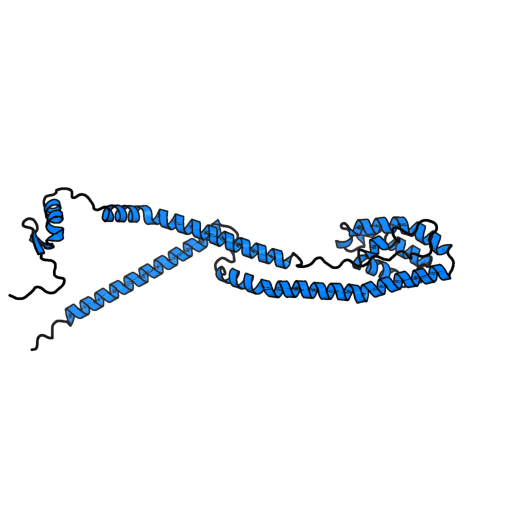 -2.016 -6.329 1.00 84.94 92 PRO A O 1
ATOM 750 N N . LYS A 1 93 ? 16.672 -1.107 -5.518 1.00 84.38 93 LYS A N 1
ATOM 751 C CA . LYS A 1 93 ? 16.918 -0.255 -6.688 1.00 84.38 93 LYS A CA 1
ATOM 752 C C . LYS A 1 93 ? 17.765 -1.014 -7.715 1.00 84.38 93 LYS A C 1
ATOM 754 O O . LYS A 1 93 ? 18.726 -1.685 -7.317 1.00 84.38 93 LYS A O 1
ATOM 759 N N . PRO A 1 94 ? 17.424 -0.959 -9.013 1.00 84.25 94 PRO A N 1
ATOM 760 C CA . PRO A 1 94 ? 18.261 -1.554 -10.044 1.00 84.25 94 PRO A CA 1
ATOM 761 C C . PRO A 1 94 ? 19.609 -0.833 -10.066 1.00 84.25 94 PRO A C 1
ATOM 763 O O . PRO A 1 94 ? 19.702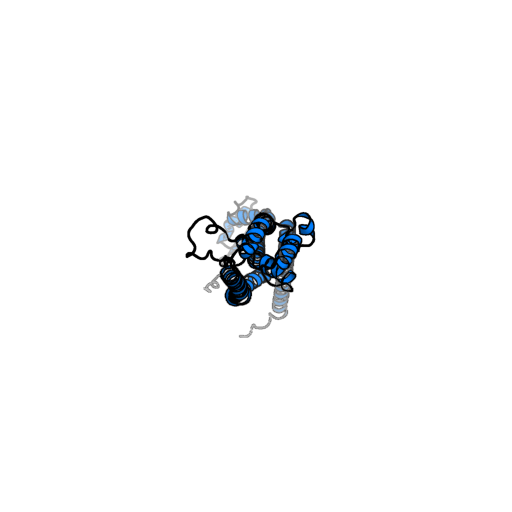 0.370 -9.811 1.00 84.25 94 PRO A O 1
ATOM 766 N N . LYS A 1 95 ? 20.676 -1.565 -10.382 1.00 79.31 95 LYS A N 1
ATOM 767 C CA . LYS A 1 95 ? 21.931 -0.913 -10.775 1.00 79.31 95 LYS A CA 1
ATOM 768 C C . LYS A 1 95 ? 21.636 -0.130 -12.058 1.00 79.31 95 LYS A C 1
ATOM 770 O O . LYS A 1 95 ? 20.938 -0.669 -12.899 1.00 79.31 95 LYS A O 1
ATOM 775 N N . GLY A 1 96 ? 22.076 1.116 -12.206 1.00 75.94 96 GLY A N 1
ATOM 776 C CA . GLY A 1 96 ? 21.954 1.824 -13.489 1.00 75.94 96 GLY A CA 1
ATOM 777 C C . GLY A 1 96 ? 22.913 1.246 -14.532 1.00 75.94 96 GLY A C 1
ATO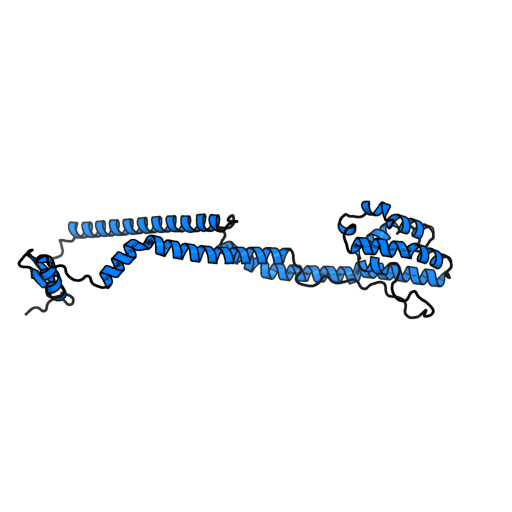M 778 O O . GLY A 1 96 ? 23.814 0.472 -14.188 1.00 75.94 96 GLY A O 1
ATOM 779 N N . ILE A 1 97 ? 22.767 1.636 -15.796 1.00 78.12 97 ILE A N 1
ATOM 780 C CA . ILE A 1 97 ? 23.685 1.217 -16.866 1.00 78.12 97 ILE A CA 1
ATOM 781 C C . ILE A 1 97 ? 25.043 1.965 -16.822 1.00 78.12 97 ILE A C 1
ATOM 783 O O . ILE A 1 97 ? 25.450 2.642 -17.757 1.00 78.12 97 ILE A O 1
ATOM 787 N N . THR A 1 98 ? 25.818 1.777 -15.751 1.00 63.12 98 THR A N 1
ATOM 788 C CA . THR A 1 98 ? 27.266 1.519 -15.862 1.00 63.12 98 THR A CA 1
ATOM 789 C C . THR A 1 98 ? 28.128 2.202 -16.929 1.00 63.12 98 THR A C 1
ATOM 791 O O . THR A 1 98 ? 28.484 1.439 -17.828 1.00 63.12 98 THR A O 1
ATOM 794 N N . PRO A 1 99 ? 28.547 3.489 -16.883 1.00 55.00 99 PRO A N 1
ATOM 795 C CA . PRO A 1 99 ? 29.548 4.020 -17.820 1.00 55.00 99 PRO A CA 1
ATOM 796 C C . PRO A 1 99 ? 30.797 3.131 -17.860 1.00 55.00 99 PRO A C 1
ATOM 798 O O . PRO A 1 99 ? 31.356 2.770 -16.820 1.00 55.00 99 PRO A O 1
ATOM 801 N N . ASN A 1 100 ? 31.230 2.742 -19.061 1.00 47.97 100 ASN A N 1
ATOM 802 C CA . ASN A 1 100 ? 32.510 2.066 -19.251 1.00 47.97 100 ASN A CA 1
ATOM 803 C C . ASN A 1 100 ? 33.628 2.992 -18.720 1.00 47.97 100 ASN A C 1
ATOM 805 O O . ASN A 1 100 ? 33.604 4.189 -18.953 1.00 47.97 100 ASN A O 1
ATOM 809 N N . LYS A 1 101 ? 34.602 2.511 -17.944 1.00 45.22 101 LYS A N 1
ATOM 810 C CA . LYS A 1 101 ? 35.611 3.413 -17.336 1.00 45.22 101 LYS A CA 1
ATOM 811 C C . LYS A 1 101 ? 36.823 3.692 -18.242 1.00 45.22 101 LYS A C 1
ATOM 813 O O . LYS A 1 101 ? 37.655 4.516 -17.878 1.00 45.22 101 LYS A O 1
ATOM 818 N N . LYS A 1 102 ? 36.936 3.026 -19.402 1.00 44.00 102 LYS A N 1
ATOM 819 C CA . LYS A 1 102 ? 38.181 2.958 -20.198 1.00 44.00 102 LYS A CA 1
ATOM 820 C C . LYS A 1 102 ? 38.321 3.908 -21.409 1.00 44.00 102 LYS A C 1
ATOM 822 O O . LYS A 1 102 ? 39.393 3.900 -21.991 1.00 44.00 102 LYS A O 1
ATOM 827 N N . VAL A 1 103 ? 37.335 4.731 -21.789 1.00 43.28 103 VAL A N 1
ATOM 828 C CA . VAL A 1 103 ? 37.421 5.599 -23.006 1.00 43.28 103 VAL A CA 1
ATOM 829 C C . VAL A 1 103 ? 37.476 7.098 -22.630 1.00 43.28 103 VAL A C 1
ATOM 831 O O . VAL A 1 103 ? 36.613 7.916 -22.931 1.00 43.28 103 VAL A O 1
ATOM 834 N N . ALA A 1 104 ? 38.422 7.437 -21.766 1.00 44.12 104 ALA A N 1
ATOM 835 C CA . ALA A 1 104 ? 38.435 8.690 -21.025 1.00 44.12 104 ALA A CA 1
ATOM 836 C C . ALA A 1 104 ? 39.015 9.884 -21.807 1.00 44.12 104 ALA A C 1
ATOM 838 O O . ALA A 1 104 ? 40.083 10.350 -21.443 1.00 44.12 104 ALA A O 1
ATOM 839 N N . GLU A 1 105 ? 38.273 10.436 -22.765 1.00 39.59 105 GLU A N 1
ATOM 840 C CA . GLU A 1 105 ? 38.504 11.786 -23.310 1.00 39.59 105 GLU A CA 1
ATOM 841 C C . GLU A 1 105 ? 37.143 12.379 -23.749 1.00 39.59 105 GLU A C 1
ATOM 843 O O . GLU A 1 105 ? 36.637 12.022 -24.799 1.00 39.59 105 GLU A O 1
ATOM 848 N N . TYR A 1 106 ? 36.515 13.181 -22.861 1.00 40.75 106 TYR A N 1
ATOM 849 C CA . TYR A 1 106 ? 35.264 13.988 -22.987 1.00 40.75 106 TYR A CA 1
ATOM 850 C C . TYR A 1 106 ? 33.990 13.359 -23.631 1.00 40.75 106 TYR A C 1
ATOM 852 O O . TYR A 1 106 ? 33.992 12.942 -24.773 1.00 40.75 106 TYR A O 1
ATOM 860 N N . ASP A 1 107 ? 32.764 13.342 -23.085 1.00 44.97 107 ASP A N 1
ATOM 861 C CA . ASP A 1 107 ? 32.158 13.490 -21.749 1.00 44.97 107 ASP A CA 1
ATOM 862 C C . ASP A 1 107 ? 30.845 12.656 -21.755 1.00 44.97 107 ASP A C 1
ATOM 864 O O . ASP A 1 107 ? 29.730 13.154 -21.876 1.00 44.97 107 ASP A O 1
ATOM 868 N N . TRP A 1 108 ? 30.990 11.329 -21.750 1.00 49.44 108 TRP A N 1
ATOM 869 C CA . TRP A 1 108 ? 29.921 10.311 -21.671 1.00 49.44 108 TRP A CA 1
ATOM 870 C C . TRP A 1 108 ? 29.957 9.592 -20.301 1.00 49.44 108 TRP A C 1
ATOM 872 O O . TRP A 1 108 ? 29.410 8.503 -20.110 1.00 49.44 108 TRP A O 1
ATOM 882 N N . LYS A 1 109 ? 30.658 10.205 -19.334 1.00 46.81 109 LYS A N 1
ATOM 883 C CA . LYS A 1 109 ? 31.040 9.619 -18.042 1.00 46.81 109 LYS A CA 1
ATOM 884 C C . LYS A 1 109 ? 30.042 9.850 -16.908 1.00 46.81 109 LYS A C 1
ATOM 886 O O . LYS A 1 109 ? 30.224 9.225 -15.865 1.00 46.81 109 LYS A O 1
ATOM 891 N N . ARG A 1 110 ? 29.044 10.729 -17.063 1.00 48.97 110 ARG A N 1
ATOM 892 C CA . ARG A 1 110 ? 28.120 11.051 -15.960 1.00 48.97 110 ARG A CA 1
ATOM 893 C C . ARG A 1 110 ? 26.784 10.327 -16.037 1.00 48.97 110 ARG A C 1
ATOM 895 O O . ARG A 1 110 ? 26.445 9.709 -15.040 1.00 48.97 110 ARG A O 1
ATOM 902 N N . ASP A 1 111 ? 26.115 10.290 -17.191 1.00 57.38 111 ASP A N 1
ATOM 903 C CA . ASP A 1 111 ? 24.859 9.548 -17.327 1.00 57.38 111 ASP A CA 1
ATOM 904 C C . ASP A 1 111 ? 24.686 8.992 -18.753 1.00 57.38 111 ASP A C 1
ATOM 906 O O . ASP A 1 111 ? 24.657 9.740 -19.731 1.00 57.38 111 ASP A O 1
ATOM 910 N N . HIS A 1 112 ? 24.578 7.667 -18.899 1.00 71.25 112 HIS A N 1
ATOM 911 C CA . HIS A 1 112 ? 24.181 7.053 -20.177 1.00 71.25 112 HIS A CA 1
ATOM 912 C C . HIS A 1 112 ? 22.793 7.601 -20.591 1.00 71.25 112 HIS A C 1
ATOM 914 O O . HIS A 1 112 ? 21.965 7.836 -19.713 1.00 71.25 112 HIS A O 1
ATOM 920 N N . PRO A 1 113 ? 22.447 7.769 -21.883 1.00 73.12 113 PRO A N 1
ATOM 921 C CA . PRO A 1 113 ? 21.142 8.327 -22.282 1.00 73.12 113 PRO A CA 1
ATOM 922 C C . PRO A 1 113 ? 19.946 7.512 -21.766 1.00 73.12 113 PRO A C 1
ATOM 924 O O . PRO A 1 113 ? 18.872 8.046 -21.493 1.00 73.12 113 PRO A O 1
ATOM 927 N N . PHE A 1 114 ? 20.156 6.211 -21.570 1.00 80.06 114 PHE A N 1
ATOM 928 C CA . PHE A 1 114 ? 19.215 5.317 -20.889 1.00 80.06 114 PHE A CA 1
ATOM 929 C C . PHE A 1 114 ? 19.439 5.143 -19.387 1.00 80.06 114 PHE A C 1
ATOM 931 O O . PHE A 1 114 ? 18.767 4.318 -18.790 1.00 80.06 114 PHE A O 1
ATOM 938 N N . GLU A 1 115 ? 20.359 5.855 -18.746 1.00 82.25 115 GLU A N 1
ATOM 939 C CA . GLU A 1 115 ? 20.613 5.704 -17.313 1.00 82.25 115 GLU A CA 1
ATOM 940 C C . GLU A 1 115 ? 19.385 6.063 -16.480 1.00 82.25 115 GLU A C 1
ATOM 942 O O . GLU A 1 115 ? 18.978 5.281 -15.621 1.00 82.25 115 GLU A O 1
ATOM 947 N N . LEU A 1 116 ? 18.748 7.193 -16.782 1.00 80.31 116 LEU A N 1
ATOM 948 C CA . LEU A 1 116 ? 17.527 7.616 -16.100 1.00 80.31 116 LEU A CA 1
ATOM 949 C C . LEU A 1 116 ? 16.393 6.612 -16.325 1.00 80.31 116 LEU A C 1
ATOM 951 O O . LEU A 1 116 ? 15.794 6.153 -15.355 1.00 80.31 116 LEU A O 1
ATOM 955 N N . LEU A 1 117 ? 16.176 6.173 -17.570 1.00 82.88 117 LEU A N 1
ATOM 956 C CA . LEU A 1 117 ? 15.216 5.104 -17.866 1.00 82.88 117 LEU A CA 1
ATOM 957 C C . LEU A 1 117 ? 15.570 3.791 -17.155 1.00 82.88 117 LEU A C 1
ATOM 959 O O . LEU A 1 117 ? 14.686 3.146 -16.611 1.00 82.88 117 LEU A O 1
ATOM 963 N N . SER A 1 118 ? 16.848 3.414 -17.076 1.00 83.88 118 SER A N 1
ATOM 964 C CA . SER A 1 118 ? 17.311 2.170 -16.443 1.00 83.88 118 SER A CA 1
ATOM 965 C C . SER A 1 118 ? 17.019 2.116 -14.940 1.00 83.88 118 SER A C 1
ATOM 967 O O . SER A 1 118 ? 16.828 1.042 -14.370 1.00 83.88 118 SER A O 1
ATOM 969 N N . ARG A 1 119 ? 16.898 3.280 -14.287 1.00 83.44 119 ARG A N 1
ATOM 970 C CA . ARG A 1 119 ? 16.460 3.384 -12.885 1.00 83.44 119 ARG A CA 1
ATOM 971 C C . ARG A 1 119 ? 14.968 3.058 -12.707 1.00 83.44 119 ARG A C 1
ATOM 973 O O . ARG A 1 119 ? 14.540 2.828 -11.576 1.00 83.44 119 ARG A O 1
ATOM 980 N N . HIS A 1 120 ? 14.217 2.964 -13.807 1.00 86.31 120 HIS A N 1
ATOM 981 C CA . HIS A 1 120 ? 12.812 2.561 -13.898 1.00 86.31 120 HIS A CA 1
ATOM 982 C C . HIS A 1 120 ? 12.670 1.304 -14.785 1.00 86.31 120 HIS A C 1
ATOM 984 O O . HIS A 1 120 ? 12.354 1.411 -15.971 1.00 86.31 120 HIS A O 1
ATOM 990 N N . PRO A 1 121 ? 12.925 0.097 -14.236 1.00 85.62 121 PRO A N 1
ATOM 991 C CA . PRO A 1 121 ? 13.041 -1.146 -15.008 1.00 85.62 121 PRO A CA 1
ATOM 992 C C . PRO A 1 121 ? 11.822 -1.491 -15.861 1.00 85.62 121 PRO A C 1
ATOM 994 O O . PRO A 1 121 ? 11.962 -2.010 -16.962 1.00 85.62 121 PRO A O 1
ATOM 997 N N . ASP A 1 122 ? 10.633 -1.198 -15.345 1.00 85.88 122 ASP A N 1
ATOM 998 C CA . ASP A 1 122 ? 9.346 -1.394 -16.004 1.00 85.88 122 ASP A CA 1
ATOM 999 C C . ASP A 1 122 ? 9.190 -0.502 -17.241 1.00 85.88 122 ASP A C 1
ATOM 1001 O O . ASP A 1 122 ? 8.821 -0.983 -18.315 1.00 85.88 122 ASP A O 1
ATOM 1005 N N . VAL A 1 123 ? 9.547 0.778 -17.113 1.00 85.00 123 VAL A N 1
ATOM 1006 C CA . VAL A 1 123 ? 9.546 1.729 -18.231 1.00 85.00 123 VAL A CA 1
ATOM 1007 C C . VAL A 1 123 ? 10.604 1.333 -19.260 1.00 85.00 123 VAL A C 1
ATOM 1009 O O . VAL A 1 123 ? 10.310 1.264 -20.453 1.00 85.00 123 VAL A O 1
ATOM 1012 N N . PHE A 1 124 ? 11.823 1.029 -18.807 1.00 86.81 124 PHE A N 1
ATOM 1013 C CA . PHE A 1 124 ? 12.940 0.657 -19.674 1.00 86.81 124 PHE A CA 1
ATOM 1014 C C . PHE A 1 124 ? 12.637 -0.592 -20.511 1.00 86.81 124 PHE A C 1
ATOM 1016 O O . PHE A 1 124 ? 12.761 -0.551 -21.734 1.00 86.81 124 PHE A O 1
ATOM 1023 N N . GLU A 1 125 ? 12.182 -1.682 -19.886 1.00 86.06 125 GLU A N 1
ATOM 1024 C CA . GLU A 1 125 ? 11.838 -2.914 -20.605 1.00 86.06 125 GLU A CA 1
ATOM 1025 C C . GLU A 1 125 ? 10.669 -2.712 -21.572 1.00 86.06 125 GLU A C 1
ATOM 1027 O O . GLU A 1 125 ? 10.723 -3.200 -22.701 1.00 86.06 125 GLU A O 1
ATOM 1032 N N . SER A 1 126 ? 9.641 -1.955 -21.177 1.00 86.38 126 SER A N 1
ATOM 1033 C CA . SER A 1 126 ? 8.504 -1.680 -22.058 1.00 86.38 126 SER A CA 1
ATOM 1034 C C . SER A 1 126 ? 8.912 -0.884 -23.295 1.00 86.38 126 SER A C 1
ATOM 1036 O O . SER A 1 126 ? 8.593 -1.277 -24.418 1.00 86.38 126 SER A O 1
ATOM 1038 N N . VAL A 1 127 ? 9.665 0.202 -23.115 1.00 85.00 127 VAL A N 1
ATOM 1039 C CA . VAL A 1 127 ? 10.141 1.032 -24.228 1.00 85.00 127 VAL A CA 1
ATOM 1040 C C . VAL A 1 127 ? 11.002 0.207 -25.181 1.00 85.00 127 VAL A C 1
ATOM 1042 O O . VAL A 1 127 ? 10.775 0.253 -26.392 1.00 85.00 127 VAL A O 1
ATOM 1045 N N . LEU A 1 128 ? 11.936 -0.590 -24.649 1.00 87.12 128 LEU A N 1
ATOM 1046 C CA . LEU A 1 128 ? 12.800 -1.437 -25.470 1.00 87.12 128 LEU A CA 1
ATOM 1047 C C . LEU A 1 128 ? 12.030 -2.547 -26.191 1.00 87.12 128 LEU A C 1
ATOM 1049 O O . LEU A 1 128 ? 12.265 -2.772 -27.375 1.00 87.12 128 LEU A O 1
ATOM 1053 N N . SER A 1 129 ? 11.039 -3.165 -25.545 1.00 87.12 129 SER A N 1
ATOM 1054 C CA . SER A 1 129 ? 10.217 -4.206 -26.176 1.00 87.12 129 SER A CA 1
ATOM 1055 C C . SER A 1 129 ? 9.504 -3.729 -27.447 1.00 87.12 129 SER A C 1
ATOM 1057 O O . SER A 1 129 ? 9.379 -4.472 -28.419 1.00 87.12 129 SER A O 1
ATOM 1059 N N . LYS A 1 130 ? 9.101 -2.452 -27.499 1.00 85.19 130 LYS A N 1
ATOM 1060 C CA . LYS A 1 130 ? 8.449 -1.857 -28.676 1.00 85.19 130 LYS A CA 1
ATOM 1061 C C . LYS A 1 130 ? 9.399 -1.638 -29.857 1.00 85.19 130 LYS A C 1
ATOM 1063 O O . LYS A 1 130 ? 8.937 -1.443 -30.986 1.00 85.19 130 LYS A O 1
ATOM 1068 N N . VAL A 1 131 ? 10.709 -1.651 -29.612 1.00 87.69 131 VAL A N 1
ATOM 1069 C CA . VAL A 1 131 ? 11.753 -1.458 -30.629 1.00 87.69 131 VAL A CA 1
ATOM 1070 C C . VAL A 1 131 ? 12.590 -2.713 -30.886 1.00 87.69 131 VAL A C 1
ATOM 1072 O O . VAL A 1 131 ? 13.412 -2.692 -31.796 1.00 87.69 131 VAL A O 1
ATOM 1075 N N . ASP A 1 132 ? 12.328 -3.816 -30.178 1.00 86.69 132 ASP A N 1
ATOM 1076 C CA . ASP A 1 132 ? 13.058 -5.093 -30.289 1.00 86.69 132 ASP A CA 1
ATOM 1077 C C . ASP A 1 132 ? 13.036 -5.711 -31.690 1.00 86.69 132 ASP A C 1
ATOM 1079 O O . ASP A 1 132 ? 13.951 -6.437 -32.064 1.00 86.69 132 ASP A O 1
ATOM 1083 N N . LYS A 1 133 ? 12.006 -5.411 -32.489 1.00 87.75 133 LYS A N 1
ATOM 1084 C CA . LYS A 1 133 ? 11.906 -5.902 -33.872 1.00 87.75 133 LYS A CA 1
ATOM 1085 C C . LYS A 1 133 ? 12.945 -5.294 -34.820 1.00 87.75 133 LYS A C 1
ATOM 1087 O O . LYS A 1 133 ? 13.051 -5.734 -35.961 1.00 87.75 133 LYS A O 1
ATOM 1092 N N . TRP A 1 134 ? 13.654 -4.255 -34.386 1.00 89.56 134 TRP A N 1
ATOM 1093 C CA . TRP A 1 134 ? 14.656 -3.557 -35.182 1.00 89.56 134 TRP A CA 1
ATOM 1094 C C . TRP A 1 134 ? 16.048 -3.813 -34.627 1.00 89.56 134 TRP A C 1
ATOM 1096 O O . TRP A 1 134 ? 16.240 -3.926 -33.419 1.00 89.56 134 TRP A O 1
ATOM 1106 N N . GLU A 1 135 ? 17.037 -3.825 -35.515 1.00 87.94 135 GLU A N 1
ATOM 1107 C CA . GLU A 1 135 ? 18.431 -3.963 -35.116 1.00 87.94 135 GLU A CA 1
ATOM 1108 C C . GLU A 1 135 ? 18.830 -2.824 -34.164 1.00 87.94 135 GLU A C 1
ATOM 1110 O O . GLU A 1 135 ? 18.726 -1.643 -34.509 1.00 87.94 135 GLU A O 1
ATOM 1115 N N . MET A 1 136 ? 19.266 -3.177 -32.955 1.00 88.19 136 MET A N 1
ATOM 1116 C CA . MET A 1 136 ? 19.587 -2.220 -31.896 1.00 88.19 136 MET A CA 1
ATOM 1117 C C . MET A 1 136 ? 20.639 -1.200 -32.359 1.00 88.19 136 MET A C 1
ATOM 1119 O O . MET A 1 136 ? 21.607 -1.554 -33.030 1.00 88.19 136 MET A O 1
ATOM 1123 N N . LEU A 1 137 ? 20.461 0.073 -31.999 1.00 88.31 137 LEU A N 1
ATOM 1124 C CA . LEU A 1 137 ? 21.307 1.195 -32.443 1.00 88.31 137 LEU A CA 1
ATOM 1125 C C . LEU A 1 137 ? 21.318 1.449 -33.967 1.00 88.31 137 LEU A C 1
ATOM 1127 O O . LEU A 1 137 ? 22.100 2.265 -34.441 1.00 88.31 137 LEU A O 1
ATOM 1131 N N . SER A 1 138 ? 20.450 0.806 -34.757 1.00 88.94 138 SER A N 1
ATOM 1132 C CA . SER A 1 138 ? 20.251 1.195 -36.160 1.00 88.94 138 SER A CA 1
ATOM 1133 C C . SER A 1 138 ? 19.489 2.520 -36.273 1.00 88.94 138 SER A C 1
ATOM 1135 O O . SER A 1 138 ? 18.732 2.916 -35.380 1.00 88.94 138 SER A O 1
ATOM 1137 N N . LYS A 1 139 ? 19.598 3.182 -37.432 1.00 88.94 139 LYS A N 1
ATOM 1138 C CA . LYS A 1 139 ? 18.827 4.399 -37.744 1.00 88.94 139 LYS A CA 1
ATOM 1139 C C . LYS A 1 139 ? 17.315 4.198 -37.569 1.00 88.94 139 LYS A C 1
ATOM 1141 O O . LYS A 1 139 ? 16.613 5.087 -37.090 1.00 88.94 139 LYS A O 1
ATOM 1146 N N . ILE A 1 140 ? 16.809 3.019 -37.938 1.00 90.31 140 ILE A N 1
ATOM 1147 C CA . ILE A 1 140 ? 15.387 2.678 -37.804 1.00 90.31 140 ILE A CA 1
ATOM 1148 C C . ILE A 1 140 ? 15.020 2.485 -36.330 1.00 90.31 140 ILE A C 1
ATOM 1150 O O . ILE A 1 140 ? 13.997 3.005 -35.883 1.00 90.31 140 ILE A O 1
ATOM 1154 N N . TRP A 1 141 ? 15.866 1.796 -35.563 1.00 93.25 141 TRP A N 1
ATOM 1155 C CA . TRP A 1 141 ? 15.659 1.592 -34.131 1.00 93.25 141 TRP A CA 1
ATOM 1156 C C . TRP A 1 141 ? 15.579 2.920 -33.375 1.00 93.25 141 TRP A C 1
ATOM 1158 O O . TRP A 1 141 ? 14.623 3.140 -32.632 1.00 93.25 141 TRP A O 1
ATOM 1168 N N . PHE A 1 142 ? 16.497 3.852 -33.647 1.00 90.06 142 PHE A N 1
ATOM 1169 C CA . PHE A 1 142 ? 16.469 5.187 -33.048 1.00 90.06 142 PHE A CA 1
ATOM 1170 C C . PHE A 1 142 ? 15.223 5.982 -33.418 1.00 90.06 142 PHE A C 1
ATOM 1172 O O . PHE A 1 142 ? 14.591 6.562 -32.537 1.00 90.06 142 PHE A O 1
ATOM 1179 N N . LYS A 1 143 ? 14.823 5.969 -34.695 1.00 89.31 143 LYS A N 1
ATOM 1180 C CA . LYS A 1 143 ? 13.584 6.621 -35.139 1.00 89.31 143 LYS A CA 1
ATOM 1181 C C . LYS A 1 143 ? 12.379 6.104 -34.353 1.00 89.31 143 LYS A C 1
ATOM 1183 O O . LYS A 1 143 ? 11.545 6.886 -33.905 1.00 89.31 143 LYS A O 1
ATOM 1188 N N . MET A 1 144 ? 12.291 4.792 -34.169 1.00 90.31 144 MET A N 1
ATOM 1189 C CA . MET A 1 144 ? 11.174 4.172 -33.461 1.00 90.31 144 MET A CA 1
ATOM 1190 C C . MET A 1 144 ? 11.214 4.460 -31.964 1.00 90.31 144 MET A C 1
ATOM 1192 O O . MET A 1 144 ? 10.180 4.785 -31.387 1.00 90.31 144 MET A O 1
ATOM 1196 N N . LEU A 1 145 ? 12.395 4.415 -31.354 1.00 89.38 145 LEU A N 1
ATOM 1197 C CA . LEU A 1 145 ? 12.597 4.770 -29.955 1.00 89.38 145 LEU A CA 1
ATOM 1198 C C . LEU A 1 145 ? 12.203 6.228 -29.680 1.00 89.38 145 LEU A C 1
ATOM 1200 O O . LEU A 1 145 ? 11.464 6.504 -28.737 1.00 89.38 145 LEU A O 1
ATOM 1204 N N . PHE A 1 146 ? 12.646 7.148 -30.537 1.00 87.56 146 PHE A N 1
ATOM 1205 C CA . PHE A 1 146 ? 12.321 8.569 -30.448 1.00 87.56 146 PHE A CA 1
ATOM 1206 C C . PHE A 1 146 ? 10.810 8.806 -30.537 1.00 87.56 146 PHE A C 1
ATOM 1208 O O . PHE A 1 146 ? 10.254 9.567 -29.752 1.00 87.56 146 PHE A O 1
ATOM 1215 N N . LEU A 1 147 ? 10.119 8.093 -31.434 1.00 87.50 147 LEU A N 1
ATOM 1216 C CA . LEU A 1 147 ? 8.659 8.141 -31.522 1.00 87.50 147 LEU A CA 1
ATOM 1217 C C . LEU A 1 147 ? 7.973 7.611 -30.255 1.00 87.50 147 LEU A C 1
ATOM 1219 O O . LEU A 1 147 ? 6.961 8.174 -29.851 1.00 87.50 147 LEU A O 1
ATOM 1223 N N . GLN A 1 148 ? 8.492 6.550 -29.625 1.00 85.44 148 GLN A N 1
ATOM 1224 C CA . GLN A 1 148 ? 7.898 5.997 -28.398 1.00 85.44 148 GLN A CA 1
ATOM 1225 C C . GLN A 1 148 ? 8.066 6.908 -27.180 1.00 85.44 148 GLN A C 1
ATOM 1227 O O . GLN A 1 148 ? 7.207 6.909 -26.304 1.00 85.44 148 GLN A O 1
ATOM 1232 N N . LEU A 1 149 ? 9.160 7.665 -27.121 1.00 85.94 149 LEU A N 1
ATOM 1233 C CA . LEU A 1 149 ? 9.472 8.560 -26.005 1.00 85.94 149 LEU A CA 1
ATOM 1234 C C . LEU A 1 149 ? 9.009 10.005 -26.243 1.00 85.94 149 LEU A C 1
ATOM 1236 O O . LEU A 1 149 ? 9.230 10.862 -25.391 1.00 85.94 149 LEU A O 1
ATOM 1240 N N . HIS A 1 150 ? 8.373 10.286 -27.384 1.00 86.50 150 HIS A N 1
ATOM 1241 C CA . HIS A 1 150 ? 7.953 11.637 -27.739 1.00 86.50 150 HIS A CA 1
ATOM 1242 C C . HIS A 1 150 ? 6.938 12.196 -26.722 1.00 86.50 150 HIS A C 1
ATOM 1244 O O . HIS A 1 150 ? 5.950 11.512 -26.430 1.00 86.50 150 HIS A O 1
ATOM 1250 N N . PRO A 1 151 ? 7.101 13.445 -26.238 1.00 81.88 151 PRO A N 1
ATOM 1251 C CA . PRO A 1 151 ? 6.200 14.050 -25.252 1.00 81.88 151 PRO A CA 1
ATOM 1252 C C . PRO A 1 151 ? 4.723 14.003 -25.662 1.00 81.88 151 PRO A C 1
ATOM 1254 O O . PRO A 1 151 ? 3.873 13.608 -24.866 1.00 81.88 151 PRO A O 1
ATOM 1257 N N . ASP A 1 152 ? 4.419 14.292 -26.929 1.00 83.81 152 ASP A N 1
ATOM 1258 C CA . ASP A 1 152 ? 3.041 14.272 -27.449 1.00 83.81 152 ASP A CA 1
ATOM 1259 C C . ASP A 1 152 ? 2.396 12.881 -27.424 1.00 83.81 152 ASP A C 1
ATOM 1261 O O . ASP A 1 152 ? 1.174 12.760 -27.423 1.00 83.81 152 ASP A O 1
ATOM 1265 N N . ARG A 1 153 ? 3.202 11.813 -27.377 1.00 77.56 153 ARG A N 1
ATOM 1266 C CA . ARG A 1 153 ? 2.732 10.425 -27.269 1.00 77.56 153 ARG A CA 1
ATOM 1267 C C . ARG A 1 153 ? 2.774 9.888 -25.843 1.00 77.56 153 ARG A C 1
ATOM 1269 O O . ARG A 1 153 ? 2.431 8.729 -25.632 1.00 77.56 153 ARG A O 1
ATOM 1276 N N . SER A 1 154 ? 3.116 10.717 -24.857 1.00 72.19 154 SER A N 1
AT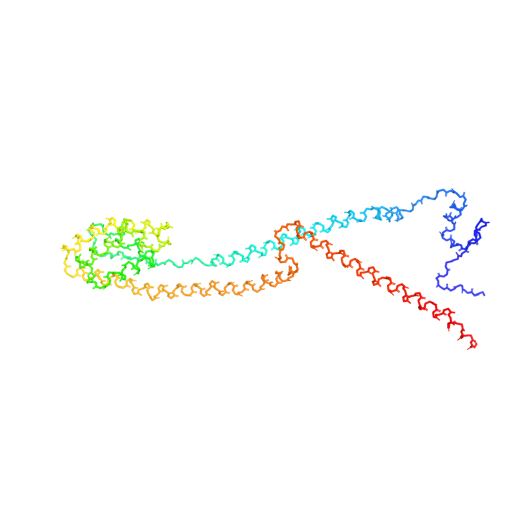OM 1277 C CA . SER A 1 154 ? 3.143 10.316 -23.443 1.00 72.19 154 SER A CA 1
ATOM 1278 C C . SER A 1 154 ? 1.792 9.798 -22.933 1.00 72.19 154 SER A C 1
ATOM 1280 O O . SER A 1 154 ? 1.769 8.912 -22.086 1.00 72.19 154 SER A O 1
ATOM 1282 N N . HIS A 1 155 ? 0.673 10.254 -23.507 1.00 77.50 155 HIS A N 1
ATOM 1283 C CA . HIS A 1 155 ? -0.671 9.740 -23.210 1.00 77.50 155 HIS A CA 1
ATOM 1284 C C . HIS A 1 155 ? -0.867 8.260 -23.593 1.00 77.50 155 HIS A C 1
ATOM 1286 O O . HIS A 1 155 ? -1.768 7.606 -23.078 1.00 77.50 155 HIS A O 1
ATOM 1292 N N . GLN A 1 156 ? -0.035 7.722 -24.493 1.00 79.31 156 GLN A N 1
ATOM 1293 C CA . GLN A 1 156 ? -0.046 6.309 -24.896 1.00 79.31 156 GLN A CA 1
ATOM 1294 C C . GLN A 1 156 ? 0.726 5.419 -23.913 1.00 79.31 156 GLN A C 1
ATOM 1296 O O . GLN A 1 156 ? 0.739 4.194 -24.060 1.00 79.31 156 GLN A O 1
ATOM 1301 N N . LEU A 1 157 ? 1.417 6.021 -22.942 1.00 76.75 157 LEU A N 1
ATOM 1302 C CA . LEU A 1 157 ? 2.067 5.301 -21.859 1.00 76.75 157 LEU A CA 1
ATOM 1303 C C . LEU A 1 157 ? 1.048 5.023 -20.742 1.00 76.75 157 LEU A C 1
ATOM 1305 O O . LEU A 1 157 ? 0.150 5.841 -20.523 1.00 76.75 157 LEU A O 1
ATOM 1309 N N . PRO A 1 158 ? 1.193 3.902 -20.017 1.00 82.94 158 PRO A N 1
ATOM 1310 C CA . PRO A 1 158 ? 0.435 3.614 -18.804 1.00 82.94 158 PRO A CA 1
ATOM 1311 C C . PRO A 1 158 ? 0.332 4.807 -17.844 1.00 82.94 158 PRO A C 1
ATOM 1313 O O . PRO A 1 158 ? 1.269 5.598 -17.708 1.00 82.94 158 PRO A O 1
ATOM 1316 N N . ALA A 1 159 ? -0.813 4.932 -17.166 1.00 83.62 159 ALA A N 1
ATOM 1317 C CA . ALA A 1 159 ? -1.122 6.072 -16.299 1.00 83.62 159 ALA A CA 1
ATOM 1318 C C . ALA A 1 159 ? -0.090 6.265 -15.173 1.00 83.62 159 ALA A C 1
ATOM 1320 O O . ALA A 1 159 ? 0.244 7.394 -14.818 1.00 83.62 159 ALA A O 1
ATOM 1321 N N . ASP A 1 160 ? 0.475 5.173 -14.661 1.00 80.81 160 ASP A N 1
ATOM 1322 C CA . ASP A 1 160 ? 1.521 5.188 -13.640 1.00 80.81 160 ASP A CA 1
ATOM 1323 C C . ASP A 1 160 ? 2.853 5.766 -14.150 1.00 80.81 160 ASP A C 1
ATOM 1325 O O . ASP A 1 160 ? 3.707 6.129 -13.345 1.00 80.81 160 ASP A O 1
ATOM 1329 N N . TRP A 1 161 ? 3.061 5.876 -15.468 1.00 82.75 161 TRP A N 1
ATOM 1330 C CA . TRP A 1 161 ? 4.288 6.431 -16.071 1.00 82.75 161 TRP A CA 1
ATOM 1331 C C . TRP A 1 161 ? 4.144 7.903 -16.435 1.00 82.75 161 TRP A C 1
ATOM 1333 O O . TRP A 1 161 ? 5.141 8.586 -16.658 1.00 82.75 161 TRP A O 1
ATOM 1343 N N . GLN A 1 162 ? 2.908 8.398 -16.457 1.00 83.44 162 GLN A N 1
ATOM 1344 C CA . GLN A 1 162 ? 2.597 9.813 -16.636 1.00 83.44 162 GLN A CA 1
ATOM 1345 C C . GLN A 1 162 ? 2.798 10.614 -15.339 1.00 83.44 162 GLN A C 1
ATOM 1347 O O . GLN A 1 162 ? 2.702 11.840 -15.352 1.00 83.44 162 GLN A O 1
ATOM 1352 N N . GLN A 1 163 ? 3.095 9.935 -14.229 1.00 86.25 163 GLN A N 1
ATOM 1353 C CA . GLN A 1 163 ? 3.380 10.537 -12.931 1.00 86.25 163 GLN A CA 1
ATOM 1354 C C . GLN A 1 163 ? 4.892 10.644 -12.680 1.00 86.25 163 GLN A C 1
ATOM 1356 O O . GLN A 1 163 ? 5.708 9.897 -13.234 1.00 86.25 163 GLN A O 1
ATOM 1361 N N . GLU A 1 164 ? 5.281 11.592 -11.830 1.00 83.94 164 GLU A N 1
ATOM 1362 C CA . GLU A 1 164 ? 6.662 11.708 -11.363 1.00 83.94 164 GLU A CA 1
ATOM 1363 C C . GLU A 1 164 ? 7.036 10.525 -10.452 1.00 83.94 164 GLU A C 1
ATOM 1365 O O . GLU A 1 164 ? 6.181 10.021 -9.723 1.00 83.94 164 GLU A O 1
ATOM 1370 N N . PRO A 1 165 ? 8.299 10.054 -10.458 1.00 83.44 165 PRO A N 1
ATOM 1371 C CA . PRO A 1 165 ? 9.457 10.568 -11.209 1.00 83.44 165 PRO A CA 1
ATOM 1372 C C . PRO A 1 165 ? 9.625 9.981 -12.629 1.00 83.44 165 PRO A C 1
ATOM 1374 O O . PRO A 1 165 ? 10.557 10.342 -13.348 1.00 83.44 165 PRO A O 1
ATOM 1377 N N . LYS A 1 166 ? 8.760 9.041 -13.041 1.00 85.75 166 LYS A N 1
ATOM 1378 C CA . LYS A 1 166 ? 8.900 8.302 -14.312 1.00 85.75 166 LYS A CA 1
ATOM 1379 C C . LYS A 1 166 ? 8.746 9.214 -15.531 1.00 85.75 166 LYS A C 1
ATOM 1381 O O . LYS A 1 166 ? 9.501 9.076 -16.495 1.00 85.75 166 LYS A O 1
ATOM 1386 N N . LYS A 1 167 ? 7.813 10.169 -15.473 1.00 85.56 167 LYS A N 1
ATOM 1387 C CA . LYS A 1 167 ? 7.597 11.163 -16.532 1.00 85.56 167 LYS A CA 1
ATOM 1388 C C . LYS A 1 167 ? 8.854 11.992 -16.800 1.00 85.56 167 LYS A C 1
ATOM 1390 O O . LYS A 1 167 ? 9.276 12.087 -17.952 1.00 85.56 167 LYS A O 1
ATOM 1395 N N . SER A 1 168 ? 9.475 12.541 -15.754 1.00 86.00 168 SER A N 1
ATOM 1396 C CA . SER A 1 168 ? 10.731 13.285 -15.881 1.00 86.00 168 SER A CA 1
ATOM 1397 C C . SER A 1 168 ? 11.843 12.428 -16.491 1.00 86.00 168 SER A C 1
ATOM 1399 O O . SER A 1 168 ? 12.486 12.855 -17.449 1.00 86.00 168 SER A O 1
ATOM 1401 N N . ALA A 1 169 ? 12.000 11.175 -16.046 1.00 84.12 169 ALA A N 1
ATOM 1402 C CA . ALA A 1 169 ? 12.998 10.266 -16.613 1.00 84.12 169 ALA A CA 1
ATOM 1403 C C . ALA A 1 169 ? 12.816 10.044 -18.129 1.00 84.12 169 ALA A C 1
ATOM 1405 O O . ALA A 1 169 ? 13.799 10.027 -18.868 1.00 84.12 169 ALA A O 1
ATOM 1406 N N . ILE A 1 170 ? 11.572 9.916 -18.602 1.00 85.69 170 ILE A N 1
ATOM 1407 C CA . ILE A 1 170 ? 11.249 9.776 -20.031 1.00 85.69 170 ILE A CA 1
ATOM 1408 C C . ILE A 1 170 ? 11.624 11.040 -20.811 1.00 85.69 170 ILE A C 1
ATOM 1410 O O . ILE A 1 170 ? 12.277 10.944 -21.851 1.00 85.69 170 ILE A O 1
ATOM 1414 N N . LEU A 1 171 ? 11.245 12.215 -20.305 1.00 85.81 171 LEU A N 1
ATOM 1415 C CA . LEU A 1 171 ? 11.507 13.496 -20.964 1.00 85.81 171 LEU A CA 1
ATOM 1416 C C . LEU A 1 171 ? 13.003 13.820 -21.026 1.00 85.81 171 LEU A C 1
ATOM 1418 O O . LEU A 1 171 ? 13.493 14.260 -22.066 1.00 85.81 171 LEU A O 1
ATOM 1422 N N . GLU A 1 172 ? 13.740 13.579 -19.943 1.00 84.44 172 GLU A N 1
ATOM 1423 C CA . GLU A 1 172 ? 15.187 13.796 -19.911 1.00 84.44 172 GLU A CA 1
ATOM 1424 C C . GLU A 1 172 ? 15.921 12.819 -20.832 1.00 84.44 172 GLU A C 1
ATOM 1426 O O . GLU A 1 172 ? 16.763 13.241 -21.627 1.00 84.44 172 GLU A O 1
ATOM 1431 N N . SER A 1 173 ? 15.545 11.535 -20.828 1.00 83.50 173 SER A N 1
ATOM 1432 C CA . SER A 1 173 ? 16.103 10.572 -21.782 1.00 83.50 173 SER A CA 1
ATOM 1433 C C . SER A 1 173 ? 15.782 10.941 -23.234 1.00 83.50 173 SER A C 1
ATOM 1435 O O . SER A 1 173 ? 16.646 10.814 -24.097 1.00 83.50 173 SER A O 1
ATOM 1437 N N . PHE A 1 174 ? 14.589 11.461 -23.528 1.00 85.81 174 PHE A N 1
ATOM 1438 C CA . PHE A 1 174 ? 14.232 11.919 -24.874 1.00 85.81 174 PHE A CA 1
ATOM 1439 C C . PHE A 1 174 ? 15.161 13.030 -25.394 1.00 85.81 174 PHE A C 1
ATOM 1441 O O . PHE A 1 174 ? 15.623 12.951 -26.536 1.00 85.81 174 PHE A O 1
ATOM 1448 N N . LYS A 1 175 ? 15.499 14.022 -24.556 1.00 84.31 175 LYS A N 1
ATOM 1449 C CA . LYS A 1 175 ? 16.385 15.144 -24.933 1.00 84.31 175 LYS A CA 1
ATOM 1450 C C . LYS A 1 175 ? 17.763 14.674 -25.403 1.00 84.31 175 LYS A C 1
ATOM 1452 O O . LYS A 1 175 ? 18.324 15.244 -26.337 1.00 84.31 175 LYS A O 1
ATOM 1457 N N . VAL A 1 176 ? 18.299 13.628 -24.775 1.00 82.50 176 VAL A N 1
ATOM 1458 C CA . VAL A 1 176 ? 19.657 13.128 -25.045 1.00 82.50 176 VAL A CA 1
ATOM 1459 C C . VAL A 1 176 ? 19.715 12.069 -26.150 1.00 82.50 176 VAL A C 1
ATOM 1461 O O . VAL A 1 176 ? 20.780 11.850 -26.727 1.00 82.50 176 VAL A O 1
ATOM 1464 N N . ILE A 1 177 ? 18.587 11.442 -26.509 1.00 83.38 177 ILE A N 1
ATOM 1465 C CA . ILE A 1 177 ? 18.547 10.377 -27.529 1.00 83.38 177 ILE A CA 1
ATOM 1466 C C . ILE A 1 177 ? 18.941 10.876 -28.917 1.00 83.38 177 ILE A C 1
ATOM 1468 O O . ILE A 1 177 ? 19.616 10.142 -29.635 1.00 83.38 177 ILE A O 1
ATOM 1472 N N . ARG A 1 178 ? 18.563 12.102 -29.306 1.00 82.50 178 ARG A N 1
ATOM 1473 C CA . ARG A 1 178 ? 18.936 12.643 -30.627 1.00 82.50 178 ARG A CA 1
ATOM 1474 C C . ARG A 1 178 ? 20.456 12.731 -30.779 1.00 82.50 178 ARG A C 1
ATOM 1476 O O . ARG A 1 178 ? 21.000 12.211 -31.745 1.00 82.50 178 ARG A O 1
ATOM 1483 N N . VAL A 1 179 ? 21.120 13.314 -29.782 1.00 83.12 179 VAL A N 1
ATOM 1484 C CA . VAL A 1 179 ? 22.585 13.451 -29.744 1.00 83.12 179 VAL A CA 1
ATOM 1485 C C . VAL A 1 179 ? 23.256 12.078 -29.723 1.00 83.12 179 VAL A C 1
ATOM 1487 O O . VAL A 1 179 ? 24.261 11.857 -30.391 1.00 83.12 179 VAL A O 1
ATOM 1490 N N . TYR A 1 180 ? 22.689 11.130 -28.975 1.00 84.75 180 TYR A N 1
ATOM 1491 C CA . TYR A 1 180 ? 23.200 9.765 -28.930 1.00 84.75 180 TYR A CA 1
ATOM 1492 C C . TYR A 1 180 ? 23.057 9.030 -30.272 1.00 84.75 180 TYR A C 1
ATOM 1494 O O . TYR A 1 180 ? 23.985 8.334 -30.668 1.00 84.75 180 TYR A O 1
ATOM 1502 N N . MET A 1 181 ? 21.945 9.211 -30.995 1.00 85.94 181 MET A N 1
ATOM 1503 C CA . MET A 1 181 ? 21.757 8.646 -32.336 1.00 85.94 181 MET A CA 1
ATOM 1504 C C . MET A 1 181 ? 22.804 9.169 -33.317 1.00 85.94 181 MET A C 1
ATOM 1506 O O . MET A 1 181 ? 23.437 8.364 -33.990 1.00 85.94 181 MET A O 1
ATOM 1510 N N . GLU A 1 182 ? 22.962 10.493 -33.410 1.00 84.94 182 GLU A N 1
ATOM 1511 C CA . GLU A 1 182 ? 23.914 11.132 -34.333 1.00 84.94 182 GLU A CA 1
ATOM 1512 C C . GLU A 1 182 ? 25.323 10.574 -34.118 1.00 84.94 182 GLU A C 1
ATOM 1514 O O . GLU A 1 182 ? 25.943 10.093 -35.059 1.00 84.94 182 GLU A O 1
ATOM 1519 N N . ARG A 1 183 ? 25.754 10.481 -32.855 1.00 82.00 183 ARG A N 1
ATOM 1520 C CA . ARG A 1 183 ? 27.055 9.905 -32.501 1.00 82.00 183 ARG A CA 1
ATOM 1521 C C . ARG A 1 183 ? 27.163 8.419 -32.837 1.00 82.00 183 ARG A C 1
ATOM 1523 O O . ARG A 1 183 ? 28.123 8.015 -33.472 1.00 82.00 183 ARG A O 1
ATOM 1530 N N . MET A 1 184 ? 26.183 7.590 -32.467 1.00 84.94 184 MET A N 1
ATOM 1531 C CA . MET A 1 184 ? 26.234 6.143 -32.747 1.00 84.94 184 MET A CA 1
ATOM 1532 C C . MET A 1 184 ? 26.257 5.812 -34.248 1.00 84.94 184 MET A C 1
ATOM 1534 O O . MET A 1 184 ? 26.679 4.718 -34.611 1.00 84.94 184 MET A O 1
ATOM 1538 N N . LEU A 1 185 ? 25.789 6.720 -35.112 1.00 84.88 185 LEU A N 1
ATOM 1539 C CA . LEU A 1 185 ? 25.869 6.568 -36.568 1.00 84.88 185 LEU A CA 1
ATOM 1540 C C . LEU A 1 185 ? 27.243 6.951 -37.145 1.00 84.88 185 LEU A C 1
ATOM 1542 O O . LEU A 1 185 ? 27.552 6.521 -38.254 1.00 84.88 185 LEU A O 1
ATOM 1546 N N . GLU A 1 186 ? 28.037 7.743 -36.422 1.00 86.94 186 GLU A N 1
ATOM 1547 C CA . GLU A 1 186 ? 29.392 8.174 -36.805 1.00 86.94 186 GLU A CA 1
ATOM 1548 C C . GLU A 1 186 ? 30.496 7.272 -36.218 1.00 86.94 186 GLU A C 1
ATOM 1550 O O . GLU A 1 186 ? 31.613 7.248 -36.731 1.00 86.94 186 GLU A O 1
ATOM 1555 N N . GLU A 1 187 ? 30.185 6.524 -35.157 1.00 85.75 187 GLU A N 1
ATOM 1556 C CA . GLU A 1 187 ? 31.114 5.629 -34.458 1.00 85.75 187 GLU A CA 1
ATOM 1557 C C . GLU A 1 187 ? 31.496 4.371 -35.253 1.00 85.75 187 GLU A C 1
ATOM 1559 O O . GLU A 1 187 ? 30.778 3.893 -36.136 1.00 85.75 187 GLU A O 1
ATOM 1564 N N . ASP A 1 188 ? 32.631 3.773 -34.883 1.00 88.00 188 ASP A N 1
ATOM 1565 C CA . ASP A 1 188 ? 33.119 2.561 -35.532 1.00 88.00 188 ASP A CA 1
ATOM 1566 C C . ASP A 1 188 ? 32.250 1.318 -35.199 1.00 88.00 188 ASP A C 1
ATOM 1568 O O . ASP A 1 188 ? 31.700 1.196 -34.093 1.00 88.00 188 ASP A O 1
ATOM 1572 N N . PRO A 1 189 ? 32.152 0.326 -36.110 1.00 87.62 189 PRO A N 1
ATOM 1573 C CA . PRO A 1 189 ? 31.317 -0.861 -35.899 1.00 87.62 189 PRO A CA 1
ATOM 1574 C C . PRO A 1 189 ? 31.648 -1.678 -34.637 1.00 87.62 189 PRO A C 1
ATOM 1576 O O . PRO A 1 189 ? 30.764 -2.340 -34.077 1.00 87.62 189 PRO A O 1
ATOM 1579 N N . ILE A 1 190 ? 32.901 -1.657 -34.165 1.00 85.50 190 ILE A N 1
ATOM 1580 C CA . ILE A 1 190 ? 33.326 -2.383 -32.960 1.00 85.50 190 ILE A CA 1
ATOM 1581 C C . ILE A 1 190 ? 32.759 -1.685 -31.720 1.00 85.50 190 ILE A C 1
ATOM 1583 O O . ILE A 1 190 ? 32.260 -2.357 -30.809 1.00 85.50 190 ILE A O 1
ATOM 1587 N N . THR A 1 191 ? 32.798 -0.355 -31.679 1.00 84.56 191 THR A N 1
ATOM 1588 C CA . THR A 1 191 ? 32.218 0.450 -30.596 1.00 84.56 191 THR A CA 1
ATOM 1589 C C . THR A 1 191 ? 30.702 0.292 -30.532 1.00 84.56 191 THR A C 1
ATOM 1591 O O . THR A 1 191 ? 30.175 -0.036 -29.462 1.00 84.56 191 THR A O 1
ATOM 1594 N N . VAL A 1 192 ? 30.007 0.372 -31.672 1.00 85.56 192 VAL A N 1
ATOM 1595 C CA . VAL A 1 192 ? 28.556 0.117 -31.752 1.00 85.56 192 VAL A CA 1
ATOM 1596 C C . VAL A 1 192 ? 28.216 -1.288 -31.236 1.00 85.56 192 VAL A C 1
ATOM 1598 O O . VAL A 1 192 ? 27.296 -1.462 -30.433 1.00 85.56 192 VAL A O 1
ATOM 1601 N N . SER A 1 193 ? 28.997 -2.302 -31.617 1.00 84.88 193 SER A N 1
ATOM 1602 C CA . SER A 1 193 ? 28.793 -3.685 -31.161 1.00 84.88 193 SER A CA 1
ATOM 1603 C C . SER A 1 193 ? 28.975 -3.846 -29.647 1.00 84.88 193 SER A C 1
ATOM 1605 O O . SER A 1 193 ? 28.176 -4.521 -28.991 1.00 84.88 193 SER A O 1
ATOM 1607 N N . LYS A 1 194 ? 29.993 -3.204 -29.057 1.00 85.94 194 LYS A N 1
ATOM 1608 C CA . LYS A 1 194 ? 30.205 -3.206 -27.597 1.00 85.94 194 LYS A CA 1
ATOM 1609 C C . LYS A 1 194 ? 29.031 -2.571 -26.856 1.00 85.94 194 LYS A C 1
ATOM 1611 O O . LYS A 1 194 ? 28.640 -3.073 -25.799 1.00 85.94 194 LYS A O 1
ATOM 1616 N N . GLU A 1 195 ? 28.465 -1.503 -27.405 1.00 85.19 195 GLU A N 1
ATOM 1617 C CA . GLU A 1 195 ? 27.345 -0.802 -26.787 1.00 85.19 195 GLU A CA 1
ATOM 1618 C C . GLU A 1 195 ? 26.038 -1.603 -26.878 1.00 85.19 195 GLU A C 1
ATOM 1620 O O . GLU A 1 195 ? 25.332 -1.732 -25.874 1.00 85.19 195 GLU A O 1
ATOM 1625 N N . ARG A 1 196 ? 25.774 -2.274 -28.010 1.00 88.50 196 ARG A N 1
ATOM 1626 C CA . ARG A 1 196 ? 24.673 -3.254 -28.122 1.00 88.50 196 ARG A CA 1
ATOM 1627 C C . ARG A 1 196 ? 24.769 -4.331 -27.044 1.00 88.50 196 ARG A C 1
ATOM 1629 O O . ARG A 1 196 ? 23.808 -4.580 -26.318 1.00 88.50 196 ARG A O 1
ATOM 1636 N N . ILE A 1 197 ? 25.954 -4.929 -26.886 1.00 87.19 197 ILE A N 1
ATOM 1637 C CA . ILE A 1 197 ? 26.206 -5.954 -25.861 1.00 87.19 197 ILE A CA 1
ATOM 1638 C C . ILE A 1 197 ? 25.951 -5.398 -24.456 1.00 87.19 197 ILE A C 1
ATOM 1640 O O . ILE A 1 197 ? 25.460 -6.116 -23.586 1.00 87.19 197 ILE A O 1
ATOM 1644 N N . ARG A 1 198 ? 26.288 -4.134 -24.199 1.00 86.06 198 ARG A N 1
ATOM 1645 C CA . ARG A 1 198 ? 26.100 -3.505 -22.890 1.00 86.06 198 ARG A CA 1
ATOM 1646 C C . ARG A 1 198 ? 24.627 -3.286 -22.555 1.00 86.06 198 ARG A C 1
ATOM 1648 O O . ARG A 1 198 ? 24.225 -3.628 -21.442 1.00 86.06 198 ARG A O 1
ATOM 1655 N N . ILE A 1 199 ? 23.839 -2.764 -23.495 1.00 86.56 199 ILE A N 1
ATOM 1656 C CA . ILE A 1 199 ? 22.387 -2.606 -23.327 1.00 86.56 199 ILE A CA 1
ATOM 1657 C C . ILE A 1 199 ? 21.746 -3.979 -23.103 1.00 86.56 199 ILE A C 1
ATOM 1659 O O . ILE A 1 199 ? 20.989 -4.154 -22.149 1.00 86.56 199 ILE A O 1
ATOM 1663 N N . GLU A 1 200 ? 22.117 -4.984 -23.895 1.00 88.25 200 GLU A N 1
ATOM 1664 C CA . GLU A 1 200 ? 21.537 -6.324 -23.776 1.00 88.25 200 GLU A CA 1
ATOM 1665 C C . GLU A 1 200 ? 21.932 -7.028 -22.465 1.00 88.25 200 GLU A C 1
ATOM 1667 O O . GLU A 1 200 ? 21.083 -7.594 -21.777 1.00 88.25 200 GLU A O 1
ATOM 1672 N N . LYS A 1 201 ? 23.195 -6.912 -22.025 1.00 88.62 201 LYS A N 1
ATOM 1673 C CA . LYS A 1 201 ? 23.628 -7.390 -20.696 1.00 88.62 201 LYS A CA 1
ATOM 1674 C C . LYS A 1 201 ? 22.810 -6.763 -19.574 1.00 88.62 201 LYS A C 1
ATOM 1676 O O . LYS A 1 201 ? 22.498 -7.431 -18.587 1.00 88.62 201 LYS A O 1
ATOM 1681 N N . TYR A 1 202 ? 22.475 -5.484 -19.712 1.00 88.25 202 TYR A N 1
ATOM 1682 C CA . TYR A 1 202 ? 21.668 -4.784 -18.731 1.00 88.25 202 TYR A CA 1
ATOM 1683 C C . TYR A 1 202 ? 20.215 -5.283 -18.704 1.00 88.25 202 TYR A C 1
ATOM 1685 O O . TYR A 1 202 ? 19.692 -5.574 -17.627 1.00 88.25 202 TYR A O 1
ATOM 1693 N N . ARG A 1 203 ? 19.596 -5.483 -19.873 1.00 88.75 203 ARG A N 1
ATOM 1694 C CA . ARG A 1 203 ? 18.267 -6.113 -19.989 1.00 88.75 203 ARG A CA 1
ATOM 1695 C C . ARG A 1 203 ? 18.239 -7.503 -19.362 1.00 88.75 203 ARG A C 1
ATOM 1697 O O . ARG A 1 203 ? 17.352 -7.823 -18.571 1.00 88.75 203 ARG A O 1
ATOM 1704 N N . MET A 1 204 ? 19.257 -8.317 -19.639 1.00 90.12 204 MET A N 1
ATOM 1705 C CA . MET A 1 204 ? 19.402 -9.637 -19.024 1.00 90.12 204 MET A CA 1
ATOM 1706 C C . MET A 1 204 ? 19.507 -9.548 -17.499 1.00 90.12 204 MET A C 1
ATOM 1708 O O . MET A 1 204 ? 18.826 -10.296 -16.797 1.00 90.12 204 MET A O 1
ATOM 1712 N N . TYR A 1 205 ? 20.287 -8.602 -16.964 1.00 90.88 205 TYR A N 1
ATOM 1713 C CA . TYR A 1 205 ? 20.359 -8.341 -15.522 1.00 90.88 205 TYR A CA 1
ATOM 1714 C C . TYR A 1 205 ? 18.989 -7.985 -14.921 1.00 90.88 205 TYR A C 1
ATOM 1716 O O . TYR A 1 205 ? 18.642 -8.508 -13.857 1.00 90.88 205 TYR A O 1
ATOM 1724 N N . LEU A 1 206 ? 18.207 -7.131 -15.593 1.00 88.56 206 LEU A N 1
ATOM 1725 C CA . LEU A 1 206 ? 16.873 -6.746 -15.131 1.00 88.56 206 LEU A CA 1
ATOM 1726 C C . LEU A 1 206 ? 15.926 -7.948 -15.061 1.00 88.56 206 LEU A C 1
ATOM 1728 O O . LEU A 1 206 ? 15.255 -8.149 -14.047 1.00 88.56 206 LEU A O 1
ATOM 1732 N N . ARG A 1 207 ? 15.915 -8.774 -16.113 1.00 88.44 207 ARG A N 1
ATOM 1733 C CA . ARG A 1 207 ? 15.029 -9.943 -16.239 1.00 88.44 207 ARG A CA 1
ATOM 1734 C C . ARG A 1 207 ? 15.402 -11.112 -15.327 1.00 88.44 207 ARG A C 1
ATOM 1736 O O . ARG A 1 207 ? 14.535 -11.934 -15.042 1.00 88.44 207 ARG A O 1
ATOM 1743 N N . THR A 1 208 ? 16.654 -11.181 -14.873 1.00 90.50 208 THR A N 1
ATOM 1744 C CA . THR A 1 208 ? 17.173 -12.271 -14.031 1.00 90.50 208 THR A CA 1
ATOM 1745 C C . THR A 1 208 ? 17.476 -11.777 -12.616 1.00 90.50 208 THR A C 1
ATOM 1747 O O . THR A 1 208 ? 16.605 -11.754 -11.754 1.00 90.50 208 THR A O 1
ATOM 1750 N N . THR A 1 209 ? 18.695 -11.292 -12.380 1.00 89.31 209 THR A N 1
ATOM 1751 C CA . THR A 1 209 ? 19.225 -10.975 -11.051 1.00 89.31 209 THR A CA 1
ATOM 1752 C C . THR A 1 209 ? 18.403 -9.914 -10.325 1.00 89.31 209 THR A C 1
ATOM 1754 O O . THR A 1 209 ? 18.219 -9.998 -9.111 1.00 89.31 209 THR A O 1
ATOM 1757 N N . TYR A 1 210 ? 17.955 -8.866 -11.022 1.00 89.56 210 TYR A N 1
ATOM 1758 C CA . TYR A 1 210 ? 17.137 -7.834 -10.389 1.00 89.56 210 TYR A CA 1
ATOM 1759 C C . TYR A 1 210 ? 15.737 -8.356 -10.066 1.00 89.56 210 TYR A C 1
ATOM 1761 O O . TYR A 1 210 ? 15.278 -8.172 -8.940 1.00 89.56 210 TYR A O 1
ATOM 1769 N N . LYS A 1 211 ? 15.103 -9.065 -11.007 1.00 89.62 211 LYS A N 1
ATOM 1770 C CA . LYS A 1 211 ? 13.816 -9.728 -10.784 1.00 89.62 211 LYS A CA 1
ATOM 1771 C C . LYS A 1 211 ? 13.869 -10.671 -9.580 1.00 89.62 211 LYS A C 1
ATOM 1773 O O . LYS A 1 211 ? 13.023 -10.562 -8.700 1.00 89.62 211 LYS A O 1
ATOM 1778 N N . ASP A 1 212 ? 14.913 -11.487 -9.457 1.00 90.88 212 ASP A N 1
ATOM 1779 C CA . ASP A 1 212 ? 15.102 -12.383 -8.310 1.00 90.88 212 ASP A CA 1
ATOM 1780 C C . ASP A 1 212 ? 15.227 -11.623 -6.986 1.00 90.88 212 ASP A C 1
ATOM 1782 O O . ASP A 1 212 ? 14.662 -12.034 -5.968 1.00 90.88 212 ASP A O 1
ATOM 1786 N N . LYS A 1 213 ? 15.934 -10.485 -6.983 1.00 91.00 213 LYS A N 1
ATOM 1787 C CA . LYS A 1 213 ? 16.029 -9.612 -5.803 1.00 91.00 213 LYS A CA 1
ATOM 1788 C C . LYS A 1 213 ? 14.677 -9.030 -5.415 1.00 91.00 213 LYS A C 1
ATOM 1790 O O . LYS A 1 213 ? 14.377 -8.988 -4.225 1.00 91.00 213 LYS A O 1
ATOM 1795 N N . VAL A 1 214 ? 13.881 -8.596 -6.391 1.00 89.31 214 VAL A N 1
ATOM 1796 C CA . VAL A 1 214 ? 12.523 -8.091 -6.153 1.00 89.31 214 VAL A CA 1
ATOM 1797 C C . VAL A 1 214 ? 11.636 -9.207 -5.611 1.00 89.31 214 VAL A C 1
ATOM 1799 O O . VAL A 1 214 ? 11.050 -9.023 -4.554 1.00 89.31 214 VAL A O 1
ATOM 1802 N N . CYS A 1 215 ? 11.635 -10.394 -6.222 1.00 90.44 215 CYS A N 1
ATOM 1803 C CA . CYS A 1 215 ? 10.855 -11.530 -5.726 1.00 90.44 215 CYS A CA 1
ATOM 1804 C C . CYS A 1 215 ? 11.282 -11.962 -4.315 1.00 90.44 215 CYS A C 1
ATOM 1806 O O . CYS A 1 215 ? 10.448 -12.316 -3.486 1.00 90.44 215 CYS A O 1
ATOM 1808 N N . LYS A 1 216 ? 12.584 -11.937 -3.998 1.00 92.12 216 LYS A N 1
ATOM 1809 C CA . LYS A 1 216 ? 13.066 -12.214 -2.636 1.00 92.12 216 LYS A CA 1
ATOM 1810 C C . LYS A 1 216 ? 12.568 -11.162 -1.643 1.00 92.12 216 LYS A C 1
ATOM 1812 O O . LYS A 1 216 ? 12.130 -11.523 -0.556 1.00 92.12 216 LYS A O 1
ATOM 1817 N N . TRP A 1 217 ? 12.624 -9.890 -2.023 1.00 91.81 217 TRP A N 1
ATOM 1818 C CA . TRP A 1 217 ? 12.120 -8.784 -1.213 1.00 91.81 217 TRP A CA 1
ATOM 1819 C C . TRP A 1 217 ? 10.597 -8.863 -1.000 1.00 91.81 217 TRP A C 1
ATOM 1821 O O . TRP A 1 217 ? 10.144 -8.705 0.131 1.00 91.81 217 TRP A O 1
ATOM 1831 N N . GLU A 1 218 ? 9.819 -9.194 -2.035 1.00 90.25 218 GLU A N 1
ATOM 1832 C CA . GLU A 1 218 ? 8.365 -9.407 -1.945 1.00 90.25 218 GLU A CA 1
ATOM 1833 C C . GLU A 1 218 ? 8.033 -10.527 -0.958 1.00 90.25 218 GLU A C 1
ATOM 1835 O O . GLU A 1 218 ? 7.205 -10.336 -0.071 1.00 90.25 218 GLU A O 1
ATOM 1840 N N . ARG A 1 219 ? 8.742 -11.663 -1.037 1.00 90.19 219 ARG A N 1
ATOM 1841 C CA . ARG A 1 219 ? 8.572 -12.771 -0.082 1.00 90.19 219 ARG A CA 1
ATOM 1842 C C . ARG A 1 219 ? 8.896 -12.362 1.354 1.00 90.19 219 ARG A C 1
ATOM 1844 O O . ARG A 1 219 ? 8.197 -12.784 2.264 1.00 90.19 219 ARG A O 1
ATOM 1851 N N . GLN A 1 220 ? 9.933 -11.552 1.570 1.00 88.81 220 GLN A N 1
ATOM 1852 C CA . GLN A 1 220 ? 10.281 -11.057 2.909 1.00 88.81 220 GLN A CA 1
ATOM 1853 C C . GLN A 1 220 ? 9.218 -10.104 3.463 1.00 88.81 220 GLN A C 1
ATOM 1855 O O . GLN A 1 220 ? 8.851 -10.210 4.632 1.00 88.81 220 GLN A O 1
ATOM 1860 N N . CYS A 1 221 ? 8.698 -9.202 2.627 1.00 87.38 221 CYS A N 1
ATOM 1861 C CA . CYS A 1 221 ? 7.602 -8.320 3.018 1.00 87.38 221 CYS A CA 1
ATOM 1862 C C . CYS A 1 221 ? 6.342 -9.129 3.344 1.00 87.38 221 CYS A C 1
ATOM 1864 O O . CYS A 1 221 ? 5.712 -8.878 4.367 1.00 87.38 221 CYS A O 1
ATOM 1866 N N . GLN A 1 222 ? 6.014 -10.129 2.521 1.00 87.81 222 GLN A N 1
ATOM 1867 C CA . GLN A 1 222 ? 4.862 -10.997 2.749 1.00 87.81 222 GLN A CA 1
ATOM 1868 C C . GLN A 1 222 ? 5.012 -11.827 4.026 1.00 87.81 222 GLN A C 1
ATOM 1870 O O . GLN A 1 222 ? 4.103 -11.829 4.842 1.00 87.81 222 GLN A O 1
ATOM 1875 N N . ALA A 1 223 ? 6.174 -12.439 4.265 1.00 88.56 223 ALA A N 1
ATOM 1876 C CA . ALA A 1 223 ? 6.420 -13.208 5.485 1.00 88.56 223 ALA A CA 1
ATOM 1877 C C . ALA A 1 223 ? 6.260 -12.353 6.754 1.00 88.56 223 ALA A C 1
ATOM 1879 O O . ALA A 1 223 ? 5.655 -12.796 7.725 1.00 88.56 223 ALA A O 1
ATOM 1880 N N . SER A 1 224 ? 6.740 -11.105 6.738 1.00 86.06 224 SER A N 1
ATOM 1881 C CA . SER A 1 224 ? 6.562 -10.198 7.878 1.00 86.06 224 SER A CA 1
ATOM 1882 C C . SER A 1 224 ? 5.103 -9.761 8.070 1.00 86.06 224 SER A C 1
ATOM 1884 O O . SER A 1 224 ? 4.664 -9.570 9.207 1.00 86.06 224 SER A O 1
ATOM 1886 N N . ARG A 1 225 ? 4.329 -9.634 6.982 1.00 86.25 225 ARG A N 1
ATOM 1887 C CA . ARG A 1 225 ? 2.875 -9.427 7.062 1.00 86.25 225 ARG A CA 1
ATOM 1888 C C . ARG A 1 225 ? 2.190 -10.645 7.667 1.00 86.25 225 ARG A C 1
ATOM 1890 O O . ARG A 1 225 ? 1.440 -10.487 8.623 1.00 86.25 225 ARG A O 1
ATOM 1897 N N . ASP A 1 226 ? 2.491 -11.838 7.165 1.00 87.94 226 ASP A N 1
ATOM 1898 C CA . ASP A 1 226 ? 1.896 -13.096 7.623 1.00 87.94 226 ASP A CA 1
ATOM 1899 C C . ASP A 1 226 ? 2.224 -13.396 9.097 1.00 87.94 226 ASP A C 1
ATOM 1901 O O . ASP A 1 226 ? 1.422 -14.018 9.786 1.00 87.94 226 ASP A O 1
ATOM 1905 N N . GLU A 1 227 ? 3.355 -12.904 9.613 1.00 89.06 227 GLU A N 1
ATOM 1906 C CA . GLU A 1 227 ? 3.719 -12.993 11.033 1.00 89.06 227 GLU A CA 1
ATOM 1907 C C . GLU A 1 227 ? 2.874 -12.063 11.924 1.00 89.06 227 GLU A C 1
ATOM 1909 O O . GLU A 1 227 ? 2.392 -12.469 12.984 1.00 89.06 227 GLU A O 1
ATOM 1914 N N . LYS A 1 228 ? 2.671 -10.805 11.511 1.00 87.06 228 LYS A N 1
ATOM 1915 C CA . LYS A 1 228 ? 2.003 -9.776 12.335 1.00 87.06 228 LYS A CA 1
ATOM 1916 C C . LYS A 1 228 ? 0.479 -9.794 12.218 1.00 87.06 228 LYS A C 1
ATOM 1918 O O . LYS A 1 228 ? -0.231 -9.480 13.177 1.00 87.06 228 LYS A O 1
ATOM 1923 N N . LEU A 1 229 ? -0.034 -10.163 11.050 1.00 88.81 229 LEU A N 1
ATOM 1924 C CA . LEU A 1 229 ? -1.454 -10.112 10.713 1.00 88.81 229 LEU A CA 1
ATOM 1925 C C . LEU A 1 229 ? -2.332 -11.003 11.617 1.00 88.81 229 LEU A C 1
ATOM 1927 O O . LEU A 1 229 ? -3.376 -10.517 12.058 1.00 88.81 229 LEU A O 1
ATOM 1931 N N . PRO A 1 230 ? -1.947 -12.244 11.982 1.00 89.94 230 PRO A N 1
ATOM 1932 C CA . PRO A 1 230 ? -2.726 -13.066 12.908 1.00 89.94 230 PRO A CA 1
ATOM 1933 C C . PRO A 1 230 ? -2.869 -12.437 14.296 1.00 89.94 230 PRO A C 1
ATOM 1935 O O . PRO A 1 230 ? -3.951 -12.490 14.883 1.00 89.94 230 PRO A O 1
ATOM 1938 N N . ALA A 1 231 ? -1.811 -11.806 14.816 1.00 90.62 231 ALA A N 1
ATOM 1939 C CA . ALA A 1 231 ? -1.842 -11.163 16.128 1.00 90.62 231 ALA A CA 1
ATOM 1940 C C . ALA A 1 231 ? -2.823 -9.981 16.146 1.00 90.62 231 ALA A C 1
ATOM 1942 O O . ALA A 1 231 ? -3.654 -9.880 17.050 1.00 90.62 231 ALA A O 1
ATOM 1943 N N . ILE A 1 232 ? -2.789 -9.133 15.114 1.00 89.06 232 ILE A N 1
ATOM 1944 C CA . ILE A 1 232 ? -3.714 -7.997 14.982 1.00 89.06 232 ILE A CA 1
ATOM 1945 C C . ILE A 1 232 ? -5.149 -8.484 14.774 1.00 89.06 232 ILE A C 1
ATOM 1947 O O . ILE A 1 232 ? -6.052 -7.990 15.446 1.00 89.06 232 ILE A O 1
ATOM 1951 N N . LYS A 1 233 ? -5.371 -9.498 13.926 1.00 89.44 233 LYS A N 1
ATOM 1952 C CA . LYS A 1 233 ? -6.702 -10.102 13.733 1.00 89.44 233 LYS A CA 1
ATOM 1953 C C . LYS A 1 233 ? -7.266 -10.672 15.034 1.00 89.44 233 LYS A C 1
ATOM 1955 O O . LYS A 1 233 ? -8.381 -10.328 15.399 1.00 89.44 233 LYS A O 1
ATOM 1960 N N . THR A 1 234 ? -6.462 -11.415 15.794 1.00 91.56 234 THR A N 1
ATOM 1961 C CA . THR A 1 234 ? -6.865 -11.958 17.105 1.00 91.56 234 THR A CA 1
ATOM 1962 C C . THR A 1 234 ? -7.249 -10.847 18.088 1.00 91.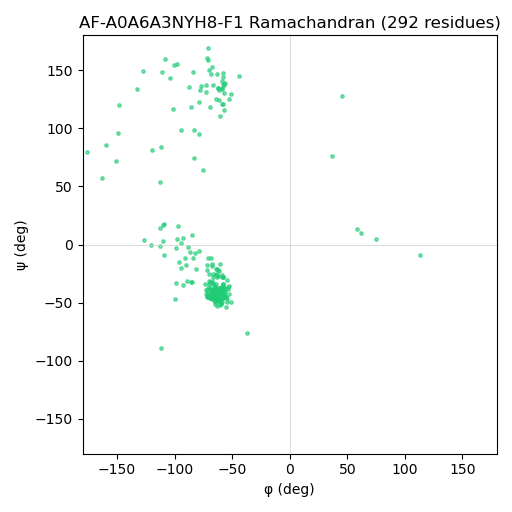56 234 THR A C 1
ATOM 1964 O O . THR A 1 234 ? -8.168 -10.999 18.893 1.00 91.56 234 THR A O 1
ATOM 1967 N N . MET A 1 235 ? -6.548 -9.710 18.053 1.00 90.56 235 MET A N 1
ATOM 1968 C CA . MET A 1 235 ? -6.880 -8.553 18.889 1.00 90.56 235 MET A CA 1
ATOM 1969 C C . MET A 1 235 ? -8.155 -7.849 18.411 1.00 90.56 235 MET A C 1
ATOM 1971 O O . MET A 1 235 ? -8.964 -7.459 19.249 1.00 90.56 235 MET A O 1
ATOM 1975 N N . LEU A 1 236 ? -8.377 -7.741 17.098 1.00 90.38 236 LEU A N 1
ATOM 1976 C CA . LEU A 1 236 ? -9.613 -7.210 16.513 1.00 90.38 236 LEU A CA 1
ATOM 1977 C C . LEU A 1 236 ? -10.825 -8.109 16.788 1.00 90.38 236 LEU A C 1
ATOM 1979 O O . LEU A 1 236 ? -11.910 -7.586 17.030 1.00 90.38 236 LEU A O 1
ATOM 1983 N N . ASP A 1 237 ? -10.651 -9.430 16.841 1.00 90.31 237 ASP A N 1
ATOM 1984 C CA . ASP A 1 237 ? -11.726 -10.376 17.164 1.00 90.31 237 ASP A CA 1
ATOM 1985 C C . ASP A 1 237 ? -12.274 -10.166 18.585 1.00 90.31 237 ASP A C 1
ATOM 1987 O O . ASP A 1 237 ? -13.466 -10.355 18.830 1.00 90.31 237 ASP A O 1
ATOM 1991 N N . LYS A 1 238 ? -11.456 -9.655 19.521 1.00 88.31 238 LYS A N 1
ATOM 1992 C CA . LYS A 1 238 ? -11.938 -9.221 20.852 1.00 88.31 238 LYS A CA 1
ATOM 1993 C C . LYS A 1 238 ? -12.961 -8.084 20.764 1.00 88.31 238 LYS A C 1
ATOM 1995 O O . LYS A 1 238 ? -13.754 -7.900 21.686 1.00 88.31 238 LYS A O 1
ATOM 2000 N N . PHE A 1 239 ? -12.940 -7.333 19.667 1.00 88.12 239 PHE A N 1
ATOM 2001 C CA . PHE A 1 239 ? -13.852 -6.241 19.355 1.00 88.12 239 PHE A CA 1
ATOM 2002 C C . PHE A 1 239 ? -14.825 -6.595 18.220 1.00 88.12 239 PHE A C 1
ATOM 2004 O O . PHE A 1 239 ? -15.433 -5.687 17.657 1.00 88.12 239 PHE A O 1
ATOM 2011 N N . ALA A 1 240 ? -15.016 -7.881 17.891 1.00 84.69 240 ALA A N 1
ATOM 2012 C CA . ALA A 1 240 ? -15.874 -8.319 16.785 1.00 84.69 240 ALA A CA 1
ATOM 2013 C C . ALA A 1 240 ? -17.298 -7.734 16.854 1.00 84.69 240 ALA A C 1
ATOM 2015 O O . ALA A 1 240 ? -17.866 -7.358 15.832 1.00 84.69 240 ALA A O 1
ATOM 2016 N N . GLU A 1 241 ? -17.845 -7.577 18.062 1.00 84.06 241 GLU A N 1
ATOM 2017 C CA . GLU A 1 241 ? -19.172 -6.985 18.298 1.00 84.06 241 GLU A CA 1
ATOM 2018 C C . GLU A 1 241 ? -19.255 -5.485 17.957 1.00 84.06 241 GLU A C 1
ATOM 2020 O O . GLU A 1 241 ? -20.344 -4.955 17.766 1.00 84.06 241 GLU A O 1
ATOM 2025 N N . TYR A 1 242 ? -18.112 -4.803 17.869 1.00 86.25 242 TYR A N 1
ATOM 2026 C CA . TYR A 1 242 ? -17.990 -3.370 17.584 1.00 86.25 242 TYR A CA 1
ATOM 2027 C C . TYR A 1 242 ? -17.348 -3.104 16.216 1.00 86.25 242 TYR A C 1
ATOM 2029 O O . TYR A 1 242 ? -16.910 -1.987 15.930 1.00 86.25 242 TYR A O 1
ATOM 2037 N N . LYS A 1 243 ? -17.259 -4.135 15.366 1.00 78.62 243 LYS A N 1
ATOM 2038 C CA . LYS A 1 243 ? -16.550 -4.082 14.083 1.00 78.62 243 LYS A CA 1
ATOM 2039 C C . LYS A 1 243 ? -17.092 -3.000 13.147 1.00 78.62 243 LYS A C 1
ATOM 2041 O O . LYS A 1 243 ? -16.294 -2.365 12.462 1.00 78.62 243 LYS A O 1
ATOM 2046 N N . GLU A 1 244 ? -18.401 -2.762 13.170 1.00 84.12 244 GLU A N 1
ATOM 2047 C CA . GLU A 1 244 ? -19.080 -1.770 12.324 1.00 84.12 244 GLU A CA 1
ATOM 2048 C C . GLU A 1 244 ? -19.036 -0.343 12.893 1.00 84.12 244 GLU A C 1
ATOM 2050 O O . GLU A 1 244 ? -19.332 0.610 12.176 1.00 84.12 244 GLU A O 1
ATOM 2055 N N . CYS A 1 245 ? -18.633 -0.159 14.158 1.00 87.12 245 CYS A N 1
ATOM 2056 C CA . CYS A 1 245 ? -18.567 1.168 14.767 1.00 87.12 245 CYS A CA 1
ATOM 2057 C C . CYS A 1 245 ? -17.436 1.984 14.127 1.00 87.12 245 CYS A C 1
ATOM 2059 O O . CYS A 1 245 ? -16.252 1.619 14.219 1.00 87.12 245 CYS A O 1
ATOM 2061 N N . LYS A 1 246 ? -17.791 3.104 13.496 1.00 86.12 246 LYS A N 1
ATOM 2062 C CA . LYS A 1 246 ? -16.849 4.049 12.875 1.00 86.12 246 LYS A CA 1
ATOM 2063 C C . LYS A 1 246 ? -16.579 5.237 13.784 1.00 86.12 246 LYS A C 1
ATOM 2065 O O . LYS A 1 246 ? -15.459 5.745 13.796 1.00 86.12 246 LYS A O 1
ATOM 2070 N N . THR A 1 247 ? -17.576 5.647 14.562 1.00 91.56 247 THR A N 1
ATOM 2071 C CA . THR A 1 247 ? -17.483 6.789 15.478 1.00 91.56 247 THR A CA 1
ATOM 2072 C C . THR A 1 247 ? -17.444 6.351 16.940 1.00 91.56 247 THR A C 1
ATOM 2074 O O . THR A 1 247 ? -17.833 5.236 17.304 1.00 91.56 247 THR A O 1
ATOM 2077 N N . LEU A 1 248 ? -16.950 7.243 17.803 1.00 90.88 248 LEU A N 1
ATOM 2078 C CA . LEU A 1 248 ? -16.912 7.004 19.244 1.00 90.88 248 LEU A CA 1
ATOM 2079 C C . LEU A 1 248 ? -18.332 6.953 19.828 1.00 90.88 248 LEU A C 1
ATOM 2081 O O . LEU A 1 248 ? -18.577 6.237 20.799 1.00 90.88 248 LEU A O 1
ATOM 2085 N N . GLU A 1 249 ? -19.251 7.726 19.260 1.00 90.00 249 GLU A N 1
ATOM 2086 C CA . GLU A 1 249 ? -20.655 7.812 19.648 1.00 90.00 249 GLU A CA 1
ATOM 2087 C C . GLU A 1 249 ? -21.360 6.479 19.398 1.00 90.00 249 GLU A C 1
ATOM 2089 O O . GLU A 1 249 ? -21.890 5.910 20.348 1.00 90.00 249 GLU A O 1
ATOM 2094 N N . GLU A 1 250 ? -21.241 5.917 18.191 1.00 90.69 250 GLU A N 1
ATOM 2095 C CA . GLU A 1 250 ? -21.761 4.581 17.855 1.00 90.69 250 GLU A CA 1
ATOM 2096 C C . GLU A 1 250 ? -21.181 3.497 18.773 1.00 90.69 250 GLU A C 1
ATOM 2098 O O . GLU A 1 250 ? -21.899 2.625 19.269 1.00 90.69 250 GLU A O 1
ATOM 2103 N N . PHE A 1 251 ? -19.871 3.564 19.044 1.00 91.25 251 PHE A N 1
ATOM 2104 C CA . PHE A 1 251 ? -19.213 2.613 19.937 1.00 91.25 251 PHE A CA 1
ATOM 2105 C C . PHE A 1 251 ? -19.751 2.721 21.369 1.00 91.25 251 PHE A C 1
ATOM 2107 O O . PHE A 1 251 ? -20.026 1.704 22.006 1.00 91.25 251 PHE A O 1
ATOM 2114 N N . LYS A 1 252 ? -19.928 3.941 21.895 1.00 89.88 252 LYS A N 1
ATOM 2115 C CA . LYS A 1 252 ? -20.544 4.173 23.214 1.00 89.88 252 LYS A CA 1
ATOM 2116 C C . LYS A 1 252 ? -21.997 3.696 23.237 1.00 89.88 252 LYS A C 1
ATOM 2118 O O . LYS A 1 252 ? -22.401 3.117 24.245 1.00 89.88 252 LYS A O 1
ATOM 2123 N N . GLU A 1 253 ? -22.721 3.928 22.144 1.00 89.00 253 GLU A N 1
ATOM 2124 C CA . GLU A 1 253 ? -24.009 3.350 21.736 1.00 89.00 253 GLU A CA 1
ATOM 2125 C C . GLU A 1 253 ? -24.111 1.870 22.123 1.00 89.00 253 GLU A C 1
ATOM 2127 O O . GLU A 1 253 ? -24.712 1.457 23.126 1.00 89.00 253 GLU A O 1
ATOM 2132 N N . ALA A 1 254 ? -23.400 1.075 21.326 1.00 88.25 254 ALA A N 1
ATOM 2133 C CA . ALA A 1 254 ? -23.349 -0.376 21.412 1.00 88.25 254 ALA A CA 1
ATOM 2134 C C . ALA A 1 254 ? -22.783 -0.870 22.754 1.00 88.25 254 ALA A C 1
ATOM 2136 O O . ALA A 1 254 ? -23.328 -1.789 23.374 1.00 88.25 254 ALA A O 1
ATOM 2137 N N . TYR A 1 255 ? -21.715 -0.236 23.249 1.00 88.25 255 TYR A N 1
ATOM 2138 C CA . TYR A 1 255 ? -21.076 -0.612 24.509 1.00 88.25 255 TYR A CA 1
ATOM 2139 C C . TYR A 1 255 ? -22.041 -0.458 25.687 1.00 88.25 255 TYR A C 1
ATOM 2141 O O . TYR A 1 255 ? -22.182 -1.370 26.503 1.00 88.25 255 TYR A O 1
ATOM 2149 N N . ASN A 1 256 ? -22.750 0.670 25.782 1.00 85.94 256 ASN A N 1
ATOM 2150 C CA . ASN A 1 256 ? -23.697 0.908 26.869 1.00 85.94 256 ASN A CA 1
ATOM 2151 C C . ASN A 1 256 ? -24.942 0.015 26.764 1.00 85.94 256 ASN A C 1
ATOM 2153 O O . ASN A 1 256 ? -25.406 -0.472 27.801 1.00 85.94 256 ASN A O 1
ATOM 2157 N N . ALA A 1 257 ? -25.439 -0.255 25.552 1.00 86.81 257 ALA A N 1
ATOM 2158 C CA . ALA A 1 257 ? -26.547 -1.185 25.327 1.00 86.81 257 ALA A CA 1
ATOM 2159 C C . ALA A 1 257 ? -26.227 -2.593 25.863 1.00 86.81 257 ALA A C 1
ATOM 2161 O O . ALA A 1 257 ? -27.008 -3.159 26.633 1.00 86.81 257 ALA A O 1
ATOM 2162 N N . ARG A 1 258 ? -25.018 -3.105 25.594 1.00 84.81 258 ARG A N 1
ATOM 2163 C CA . ARG A 1 258 ? -24.525 -4.388 26.135 1.00 84.81 258 ARG A CA 1
ATOM 2164 C C . ARG A 1 258 ? -24.500 -4.435 27.661 1.00 84.81 258 ARG A C 1
ATOM 2166 O O . ARG A 1 258 ? -24.796 -5.470 28.261 1.00 84.81 258 ARG A O 1
ATOM 2173 N N . PHE A 1 259 ? -24.131 -3.337 28.318 1.00 82.44 259 PHE A N 1
ATOM 2174 C CA . PHE A 1 259 ? -24.190 -3.283 29.780 1.00 82.44 259 PHE A CA 1
ATOM 2175 C C . PHE A 1 259 ? -25.626 -3.306 30.294 1.00 82.44 259 PHE A C 1
ATOM 2177 O O . PHE A 1 259 ? -25.880 -3.978 31.287 1.00 82.44 259 PHE A O 1
ATOM 2184 N N . ALA A 1 260 ? -26.556 -2.626 29.621 1.00 82.56 260 ALA A N 1
ATOM 2185 C CA . ALA A 1 260 ? -27.967 -2.672 29.991 1.00 82.56 260 ALA A CA 1
ATOM 2186 C C . ALA A 1 260 ? -28.545 -4.094 29.855 1.00 82.56 260 ALA A C 1
ATOM 2188 O O . ALA A 1 260 ? -29.286 -4.537 30.730 1.00 82.56 260 ALA A O 1
ATOM 2189 N N . GLU A 1 261 ? -28.165 -4.839 28.812 1.00 84.38 261 GLU A N 1
ATOM 2190 C CA . GLU A 1 261 ? -28.524 -6.257 28.661 1.00 84.38 261 GLU A CA 1
ATOM 2191 C C . GLU A 1 261 ? -27.969 -7.119 29.801 1.00 84.38 261 GLU A C 1
ATOM 2193 O O . GLU A 1 261 ? -28.701 -7.909 30.401 1.00 84.38 261 GLU A O 1
ATOM 2198 N N . LYS A 1 262 ? -26.684 -6.950 30.140 1.00 82.38 262 LYS A N 1
ATOM 2199 C CA . LYS A 1 262 ? -26.051 -7.689 31.243 1.00 82.38 262 LYS A CA 1
ATOM 2200 C C . LYS A 1 262 ? -26.683 -7.355 32.590 1.00 82.38 262 LYS A C 1
ATOM 2202 O O . LYS A 1 262 ? -26.919 -8.271 33.373 1.00 82.38 262 LYS A O 1
ATOM 2207 N N . ASP A 1 263 ? -26.978 -6.083 32.847 1.00 82.31 263 ASP A N 1
ATOM 2208 C CA . ASP A 1 263 ? -27.635 -5.638 34.078 1.00 82.31 263 ASP A CA 1
ATOM 2209 C C . ASP A 1 263 ? -29.032 -6.286 34.199 1.00 82.31 263 ASP A C 1
ATOM 2211 O O . ASP A 1 263 ? -29.325 -6.905 35.223 1.00 82.31 263 ASP A O 1
ATOM 2215 N N . LYS A 1 264 ? -29.839 -6.286 33.124 1.00 83.75 264 LYS A N 1
ATOM 2216 C CA . LYS A 1 264 ? -31.141 -6.987 33.077 1.00 83.75 264 LYS A CA 1
ATOM 2217 C C . LYS A 1 264 ? -31.010 -8.495 33.327 1.00 83.75 264 LYS A C 1
ATOM 2219 O O . LYS A 1 264 ? -31.798 -9.076 34.076 1.00 83.75 264 LYS A O 1
ATOM 2224 N N . ALA A 1 265 ? -30.010 -9.143 32.729 1.00 83.56 265 ALA A N 1
ATOM 2225 C CA . ALA A 1 265 ? -29.762 -10.571 32.927 1.00 83.56 265 ALA A CA 1
ATOM 2226 C C . ALA A 1 265 ? -29.359 -10.893 34.378 1.00 83.56 265 ALA A C 1
ATOM 2228 O O . ALA A 1 265 ? -29.802 -11.897 34.939 1.00 83.56 265 ALA A O 1
ATOM 2229 N N . TYR A 1 266 ? -28.548 -10.037 35.005 1.00 79.44 266 TYR A N 1
ATOM 2230 C CA . TYR A 1 266 ? -28.183 -10.164 36.416 1.00 79.44 266 TYR A CA 1
ATOM 2231 C C . TYR A 1 266 ? -29.383 -9.981 37.340 1.00 79.44 266 TYR A C 1
ATOM 2233 O O . TYR A 1 266 ? -29.562 -10.787 38.250 1.00 79.44 266 TYR A O 1
ATOM 2241 N N . GLU A 1 267 ? -30.217 -8.969 37.098 1.00 82.44 267 GLU A N 1
ATOM 2242 C CA . GLU A 1 267 ? -31.443 -8.741 37.870 1.00 82.44 267 GLU A CA 1
ATOM 2243 C C . GLU A 1 267 ? -32.400 -9.932 37.767 1.00 82.44 267 GLU A C 1
ATOM 2245 O O . GLU A 1 267 ? -32.941 -10.379 38.774 1.00 82.44 267 GLU A O 1
ATOM 2250 N N . THR A 1 268 ? -32.545 -10.508 36.573 1.00 85.12 268 THR A N 1
ATOM 2251 C CA . THR A 1 268 ? -33.376 -11.702 36.356 1.00 85.12 268 THR A CA 1
ATOM 2252 C C . THR A 1 268 ? -32.832 -12.908 37.127 1.00 85.12 268 THR A C 1
ATOM 2254 O O . THR A 1 268 ? -33.583 -13.599 37.810 1.00 85.12 268 THR A O 1
ATOM 2257 N N . LYS A 1 269 ? -31.510 -13.134 37.094 1.00 84.50 269 LYS A N 1
ATOM 2258 C CA . LYS A 1 269 ? -30.858 -14.197 37.880 1.00 84.50 269 LYS A CA 1
ATOM 2259 C C . LYS A 1 269 ? -30.971 -13.969 39.388 1.00 84.50 269 LYS A C 1
ATOM 2261 O O . LYS A 1 269 ? -31.079 -14.938 40.132 1.00 84.50 269 LYS A O 1
ATOM 2266 N N . ALA A 1 270 ? -30.910 -12.719 39.844 1.00 82.88 270 ALA A N 1
ATOM 2267 C CA . ALA A 1 270 ? -31.063 -12.378 41.254 1.00 82.88 270 ALA A CA 1
ATOM 2268 C C . ALA A 1 270 ? -32.488 -12.669 41.740 1.00 82.88 270 ALA A C 1
ATOM 2270 O O . ALA A 1 270 ? -32.638 -13.352 42.748 1.00 82.88 270 ALA A O 1
ATOM 2271 N N . LYS A 1 271 ? -33.507 -12.253 40.974 1.00 83.56 271 LYS A N 1
ATOM 2272 C CA . LYS A 1 271 ? -34.917 -12.568 41.254 1.00 83.56 271 LYS A CA 1
ATOM 2273 C C . LYS A 1 271 ? -35.166 -14.074 41.288 1.00 83.56 271 LYS A C 1
ATOM 2275 O O . LYS A 1 271 ? -35.706 -14.569 42.262 1.00 83.56 271 LYS A O 1
ATOM 2280 N N . ALA A 1 272 ? -34.649 -14.820 40.310 1.00 81.38 272 ALA A N 1
ATOM 2281 C CA . ALA A 1 272 ? -34.779 -16.278 40.290 1.00 81.38 272 ALA A CA 1
ATOM 2282 C C . ALA A 1 272 ? -34.145 -16.961 41.520 1.00 81.38 272 ALA A C 1
ATOM 2284 O O . ALA A 1 272 ? -34.683 -17.938 42.033 1.00 81.38 272 ALA A O 1
ATOM 2285 N N . LYS A 1 273 ? -33.008 -16.450 42.016 1.00 81.12 273 LYS A N 1
ATOM 2286 C CA . LYS A 1 273 ? -32.391 -16.945 43.260 1.00 81.12 273 LYS A CA 1
ATOM 2287 C C . LYS A 1 273 ? -33.216 -16.600 44.496 1.00 81.12 273 LYS A C 1
ATOM 2289 O O . LYS A 1 273 ? -33.272 -17.402 45.421 1.00 81.12 273 LYS A O 1
ATOM 2294 N N . GLU A 1 274 ? -33.814 -15.416 44.527 1.00 76.19 274 GLU A N 1
ATOM 2295 C CA . GLU A 1 274 ? -34.684 -14.990 45.621 1.00 76.19 274 GLU A CA 1
ATOM 2296 C C . GLU A 1 274 ? -35.970 -15.822 45.654 1.00 76.19 274 GLU A C 1
ATOM 2298 O O . GLU A 1 274 ? -36.315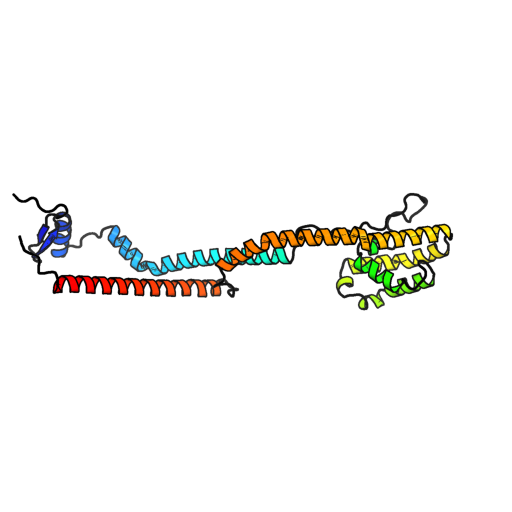 -16.342 46.711 1.00 76.19 274 GLU A O 1
ATOM 2303 N N . ASP A 1 275 ? -36.592 -16.066 44.498 1.00 78.06 275 ASP A N 1
ATOM 2304 C CA . ASP A 1 275 ? -37.757 -16.943 44.349 1.00 78.06 275 ASP A CA 1
ATOM 2305 C C . ASP A 1 275 ? -37.442 -18.381 44.783 1.00 78.06 275 ASP A C 1
ATOM 2307 O O . ASP A 1 275 ? -38.243 -19.008 45.475 1.00 78.06 275 ASP A O 1
ATOM 2311 N N . GLN A 1 276 ? -36.259 -18.898 44.431 1.00 75.38 276 GLN A N 1
ATOM 2312 C CA . GLN A 1 276 ? -35.802 -20.209 44.899 1.00 75.38 276 GLN A CA 1
ATOM 2313 C C . GLN A 1 276 ? -35.631 -20.227 46.422 1.00 75.38 276 GLN A C 1
ATOM 2315 O O . GLN A 1 276 ? -36.143 -21.119 47.082 1.00 75.38 276 GLN A O 1
ATOM 2320 N N . HIS A 1 277 ? -35.000 -19.205 47.000 1.00 71.44 277 HIS A N 1
ATOM 2321 C CA . HIS A 1 277 ? -34.820 -19.099 48.450 1.00 71.44 277 HIS A CA 1
ATOM 2322 C C . HIS A 1 277 ? -36.146 -18.896 49.212 1.00 71.44 277 HIS A C 1
ATOM 2324 O O . HIS A 1 277 ? -36.262 -19.253 50.386 1.00 71.44 277 HIS A O 1
ATOM 2330 N N . VAL A 1 278 ? -37.158 -18.294 48.582 1.00 74.06 278 VAL A N 1
ATOM 2331 C CA . VAL A 1 278 ? -38.522 -18.207 49.129 1.00 74.06 278 VAL A CA 1
ATOM 2332 C C . VAL A 1 278 ? -39.204 -19.572 49.083 1.00 74.06 278 VAL A C 1
ATOM 2334 O O . VAL A 1 278 ? -39.777 -19.974 50.092 1.00 74.06 278 VAL A O 1
ATOM 2337 N N . LYS A 1 279 ? -39.086 -20.312 47.974 1.00 74.75 279 LYS A N 1
ATOM 2338 C CA . LYS A 1 279 ? -39.604 -21.685 47.862 1.00 74.75 279 LYS A CA 1
ATOM 2339 C C . LYS A 1 279 ? -38.937 -22.638 48.850 1.00 74.75 279 LYS A C 1
ATOM 2341 O O . LYS A 1 279 ? -39.641 -23.398 49.499 1.00 74.75 279 LYS A O 1
ATOM 2346 N N . ASP A 1 280 ? -37.619 -22.558 4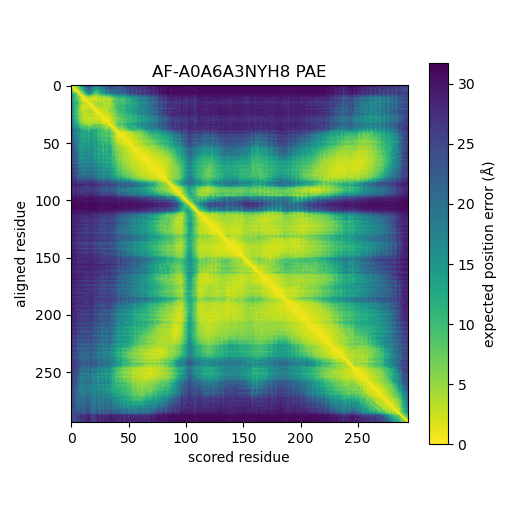9.017 1.00 67.25 280 ASP A N 1
ATOM 2347 C CA . ASP A 1 280 ? -36.871 -23.389 49.967 1.00 67.25 280 ASP A CA 1
ATOM 2348 C C . ASP A 1 280 ? -37.270 -23.071 51.421 1.00 67.25 280 ASP A C 1
ATOM 2350 O O . ASP A 1 280 ? -37.423 -23.978 52.238 1.00 67.25 280 ASP A O 1
ATOM 2354 N N . ARG A 1 281 ? -37.517 -21.790 51.748 1.00 68.69 281 ARG A N 1
ATOM 2355 C CA . ARG A 1 281 ? -38.066 -21.395 53.058 1.00 68.69 281 ARG A CA 1
ATOM 2356 C C . ARG A 1 281 ? -39.487 -21.898 53.275 1.00 68.69 281 ARG A C 1
ATOM 2358 O O . ARG A 1 281 ? -39.756 -22.440 54.337 1.00 68.69 281 ARG A O 1
ATOM 2365 N N . GLN A 1 282 ? -40.369 -21.762 52.286 1.00 69.25 282 GLN A N 1
ATOM 2366 C CA . GLN A 1 282 ? -41.732 -22.294 52.371 1.00 69.25 282 GLN A CA 1
ATOM 2367 C C . GLN A 1 282 ? -41.736 -23.820 52.482 1.00 69.25 282 GLN A C 1
ATOM 2369 O O . GLN A 1 282 ? -42.515 -24.370 53.248 1.00 69.25 282 GLN A O 1
ATOM 2374 N N . PHE A 1 283 ? -40.841 -24.513 51.776 1.00 67.81 283 PHE A N 1
ATOM 2375 C CA . PHE A 1 283 ? -40.671 -25.957 51.907 1.00 67.81 283 PHE A CA 1
ATOM 2376 C C . PHE A 1 283 ? -40.228 -26.337 53.327 1.00 67.81 283 PHE A C 1
ATOM 2378 O O . PHE A 1 283 ? -40.807 -27.238 53.924 1.00 67.81 283 PHE A O 1
ATOM 2385 N N . HIS A 1 284 ? -39.268 -25.616 53.911 1.00 57.50 284 HIS A N 1
ATOM 2386 C CA . HIS A 1 284 ? -38.879 -25.825 55.307 1.00 57.50 284 HIS A CA 1
ATOM 2387 C C . HIS A 1 284 ? -39.959 -25.430 56.324 1.00 57.50 284 HIS A C 1
ATOM 2389 O O . HIS A 1 284 ? -40.042 -26.061 57.368 1.00 57.50 284 HIS A O 1
ATOM 2395 N N . GLU A 1 285 ? -40.807 -24.441 56.051 1.00 60.00 285 GLU A N 1
ATOM 2396 C CA . GLU A 1 285 ? -41.938 -24.105 56.930 1.00 60.00 285 GLU A CA 1
ATOM 2397 C C . GLU A 1 285 ? -43.070 -25.141 56.849 1.00 60.00 285 GLU A C 1
ATOM 2399 O O . GLU A 1 285 ? -43.715 -25.411 57.856 1.00 60.00 285 GLU A O 1
ATOM 2404 N N . VAL A 1 286 ? -43.301 -25.741 55.675 1.00 58.34 286 VAL A N 1
ATOM 2405 C CA . VAL A 1 286 ? -44.376 -26.727 55.448 1.00 58.34 286 VAL A CA 1
ATOM 2406 C C . VAL A 1 286 ? -43.963 -28.149 55.847 1.00 58.34 286 VAL A C 1
ATOM 2408 O O . VAL A 1 286 ? -44.810 -28.914 56.296 1.00 58.34 286 VAL A O 1
ATOM 2411 N N . PHE A 1 287 ? -42.683 -28.509 55.706 1.00 55.81 287 PHE A N 1
ATOM 2412 C CA . PHE A 1 287 ? -42.179 -29.871 55.948 1.00 55.81 287 PHE A CA 1
ATOM 2413 C C . PHE A 1 287 ? -41.100 -29.964 57.045 1.00 55.81 287 PHE A C 1
ATOM 2415 O O . PHE A 1 287 ? -40.591 -31.048 57.302 1.00 55.81 287 PHE A O 1
ATOM 2422 N N . GLY A 1 288 ? -40.700 -28.851 57.672 1.00 52.94 288 GLY A N 1
ATOM 2423 C CA . GLY A 1 288 ? -39.622 -28.799 58.676 1.00 52.94 288 GLY A CA 1
ATOM 2424 C C . GLY A 1 288 ? -40.076 -28.839 60.137 1.00 52.94 288 GLY A C 1
ATOM 2425 O O . GLY A 1 288 ? -39.284 -28.518 61.020 1.00 52.94 288 GLY A O 1
ATOM 2426 N N . LEU A 1 289 ? -41.321 -29.229 60.403 1.00 47.22 289 LEU A N 1
ATOM 2427 C CA . LEU A 1 289 ? -41.772 -29.657 61.725 1.00 47.22 289 LEU A CA 1
ATOM 2428 C C . LEU A 1 289 ? -42.071 -31.148 61.636 1.00 47.22 289 LEU A C 1
ATOM 2430 O O . LEU A 1 289 ? -43.196 -31.506 61.339 1.00 47.22 289 LEU A O 1
ATOM 2434 N N . ASP A 1 290 ? -41.036 -31.970 61.785 1.00 44.31 290 ASP A N 1
ATOM 2435 C CA . ASP A 1 290 ? -41.117 -33.338 62.314 1.00 44.31 290 ASP A CA 1
ATOM 2436 C C . ASP A 1 290 ? -39.690 -33.888 62.411 1.00 44.31 290 ASP A C 1
ATOM 2438 O O . ASP A 1 290 ? -39.205 -34.595 61.531 1.00 44.31 290 ASP A O 1
ATOM 2442 N N . SER A 1 291 ? -38.975 -33.501 63.469 1.00 44.75 291 SER A N 1
ATOM 2443 C CA . SER A 1 291 ? -37.908 -34.336 64.033 1.00 44.75 291 SER A CA 1
ATOM 2444 C C . SER A 1 291 ? -37.544 -33.861 65.443 1.00 44.75 291 SER A C 1
ATOM 2446 O O . SER A 1 291 ? -36.387 -33.550 65.716 1.00 44.75 291 SER A O 1
ATOM 2448 N N . ASP A 1 292 ? -38.533 -33.827 66.337 1.00 45.84 292 ASP A N 1
ATOM 2449 C CA . ASP A 1 292 ? -38.273 -34.073 67.756 1.00 45.84 292 ASP A CA 1
ATOM 2450 C C . ASP A 1 292 ? -38.539 -35.561 68.012 1.00 45.84 292 ASP A C 1
ATOM 2452 O O . ASP A 1 292 ? -39.681 -35.990 68.166 1.00 45.84 292 ASP A O 1
ATOM 2456 N N . SER A 1 293 ? -37.468 -36.350 68.028 1.00 42.78 293 SER A N 1
ATOM 2457 C CA . SER A 1 293 ? -37.442 -37.663 68.673 1.00 42.78 293 SER A CA 1
ATOM 2458 C C . SER A 1 293 ? -35.991 -38.060 68.939 1.00 42.78 293 SER A C 1
ATOM 2460 O O . SER A 1 293 ? -35.346 -38.661 68.082 1.00 42.78 293 SER A O 1
ATOM 2462 N N . GLU A 1 294 ? -35.468 -37.610 70.082 1.00 32.31 294 GLU A N 1
ATOM 2463 C CA . GLU A 1 294 ? -35.088 -38.451 71.237 1.00 32.31 294 GLU A CA 1
ATOM 2464 C C . GLU A 1 294 ? -34.813 -37.584 72.479 1.00 32.31 294 GLU A C 1
ATOM 2466 O O . GLU A 1 294 ? -34.074 -36.578 72.369 1.00 32.31 294 GLU A O 1
#

Solvent-accessible surface area (backbone atoms only — not comparable to full-atom values): 17200 Å² total; per-residue (Å²): 133,87,77,76,63,92,86,68,69,61,63,44,68,36,94,89,76,69,48,76,32,41,56,94,50,34,69,62,47,52,37,47,76,69,72,42,85,68,82,76,51,74,65,57,54,49,49,54,53,41,68,77,40,40,67,62,55,52,50,53,53,48,51,56,50,45,53,53,52,51,49,56,51,50,54,50,52,50,52,52,50,47,55,74,72,48,71,83,58,83,78,82,75,59,77,53,62,72,63,77,87,83,79,88,70,90,86,68,75,85,66,44,56,56,24,56,31,35,60,38,58,70,60,36,52,53,59,47,61,78,32,61,91,36,62,80,84,34,76,64,24,46,55,50,44,53,58,68,45,30,74,92,43,45,83,78,46,61,75,82,46,69,34,84,70,49,33,55,27,42,53,56,26,45,69,40,44,60,63,50,49,59,49,55,74,74,51,55,73,69,59,49,50,54,49,51,51,50,56,50,53,48,52,50,40,49,73,41,65,47,42,52,50,47,55,51,49,51,51,52,35,47,51,55,40,65,64,50,48,58,59,52,50,59,57,48,56,77,41,54,94,53,66,83,47,86,48,73,63,54,40,46,49,55,54,50,50,53,50,53,53,50,51,51,53,49,53,51,52,50,50,53,51,50,54,48,54,49,50,54,48,51,49,45,70,75,66,62,81,82,82,92,83,131

Foldseek 3Di:
DDDDPPPDQQWDADPQPRDTHRPVCVVVVNCVSVVHDDPDDPVVVVVVVCVVCVCVVVLVVLLVVLVVVVVVLVVLVVVLVCLVPPQPDPFDFADFLDDDPPPPDDDCPPAPLCRLVLRVLVSVVVLVVQLVVDDPLDPVSLVSSLVCLPPVCCVVDPPVCVDPPNNVSSVSSSVCSVVVSVVSVVDDPVVVVVVVVSSVVSNVCCVPVSVVSNVVSVVVSVVVSVVVVVVSVVVVVVVVQCNPPPDSVVSSVSSVVVVVVVVVVVVVVVVVVVVVVVVVVVCCVVPVPDDPDD

Organism: NCBI:txid129364

Nearest PDB structures (foldseek):
  2efk-assembly1_A-2  TM=2.790E-01  e=4.668E+00  Homo sapiens

Mean predicted aligned error: 15.18 Å

Sequence (294 aa):
MARAPHGSAAKKECEKCHDMISRSNFSKHAKKCSGIKVRESRSDIRKKSWEKNRLKRVGSQRNKRATKFFQELQDLRSQLHELEDTPVLPKPKPKGITPNKKVAEYDWKRDHPFELLSRHPDVFESVLSKVDKWEMLSKIWFKMLFLQLHPDRSHQLPADWQQEPKKSAILESFKVIRVYMERMLEEDPITVSKERIRIEKYRMYLRTTYKDKVCKWERQCQASRDEKLPAIKTMLDKFAEYKECKTLEEFKEAYNARFAEKDKAYETKAKAKEDQHVKDRQFHEVFGLDSDSE

Secondary structure (DSSP, 8-state):
-PPPPTT-PPEEE-TTT--EEEHHHHHHHHHHHTT--PPPPHHHHHHHHHHHHHHHHHHHHHHHHHHHHHHHHHHHHHHHHHHHHS-SSPPPPPPP----SS--SSS-SS--TTHHHHTSHHHHHHHHHTTTTS-TTSHHHHHHHHHHH-GGGGGGS-GGGSSTTHHHHHHHHHHHHHHHHHHHHHS-HHHHHHHHHHHHHHHHHIIIIIHHHHHHHHHHHHHHHHHHHHHHHHHHHTTGGGTT--SHHHHHHHHHHHHHHHHHHHHHHHHHHHHHHHHHHHHHHHH-------